Protein AF-A0A3D0M6Z7-F1 (afdb_monomer)

Foldseek 3Di:
DKKFWFDDPDPPADIAIEFEDELLQAQDDCPCVQPRCPVHQFYWYFFNLQNLLDLLSVLLAVLQQQLLLQGTQAIEAEFAQVPPDPVVSVVLLLVLLVVVLVVDPQLVVQLVVLCVVPVQDSQLSSLRSCCVVRPPSSVRSVDPRSVSVSSNSSSCVVVVPPRYYDYDYDDCVVLVVQVVDDHDDPPCVSLLPDPLLVLCVVLLPDDPVSNLVLLQQLDDPPVVLSVVVNVCSVVVVSVVLVVVCSSRVNSSSSSLCSSLSPGPVLSVLSVVVSHRQETETSDHDPSRVVCVVVSCVSGNHHYHDDLVVCVVCVVVGDPSVNVSSVSSNVVSVSD

Radius of gyration: 20.41 Å; Cα contacts (8 Å, |Δi|>4): 474; chains: 1; bounding box: 43×56×54 Å

Structure (mmCIF, N/CA/C/O backbone):
data_AF-A0A3D0M6Z7-F1
#
_entry.id   AF-A0A3D0M6Z7-F1
#
loop_
_atom_site.group_PDB
_atom_site.id
_atom_site.type_symbol
_atom_site.label_atom_id
_atom_site.label_alt_id
_atom_site.label_comp_id
_atom_site.label_asym_id
_atom_site.label_entity_id
_atom_site.label_seq_id
_atom_site.pdbx_PDB_ins_code
_atom_site.Cartn_x
_atom_site.Cartn_y
_atom_site.Cartn_z
_atom_site.occupancy
_atom_site.B_iso_or_equiv
_atom_site.auth_seq_id
_atom_site.auth_comp_id
_atom_site.auth_asym_id
_atom_site.auth_atom_id
_atom_site.pdbx_PDB_model_num
ATOM 1 N N . PRO A 1 1 ? -3.048 -1.330 -6.605 1.00 57.06 1 PRO A N 1
ATOM 2 C CA . PRO A 1 1 ? -3.052 -2.814 -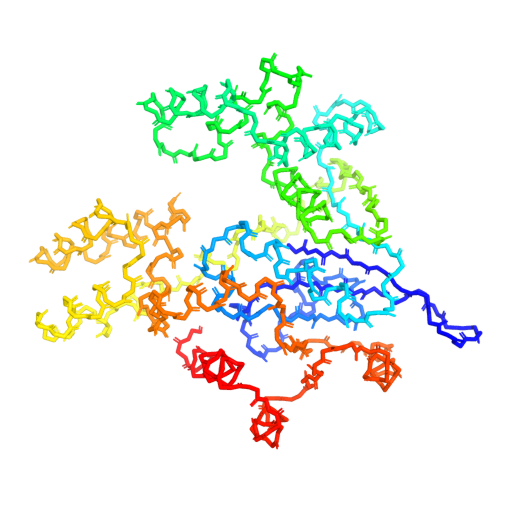6.580 1.00 57.06 1 PRO A CA 1
ATOM 3 C C . PRO A 1 1 ? -1.795 -3.335 -7.264 1.00 57.06 1 PRO A C 1
ATOM 5 O O . PRO A 1 1 ? -1.371 -2.745 -8.255 1.00 57.06 1 PRO A O 1
ATOM 8 N N . VAL A 1 2 ? -1.210 -4.400 -6.728 1.00 68.56 2 VAL A N 1
ATOM 9 C CA . VAL A 1 2 ? -0.078 -5.094 -7.354 1.00 68.56 2 VAL A CA 1
ATOM 10 C C . VAL A 1 2 ? -0.615 -6.413 -7.886 1.00 68.56 2 VAL A C 1
ATOM 12 O O . VAL A 1 2 ? -1.299 -7.125 -7.149 1.00 68.56 2 VAL A O 1
ATOM 15 N N . LYS A 1 3 ? -0.372 -6.703 -9.165 1.00 78.56 3 LYS A N 1
ATOM 16 C CA . LYS A 1 3 ? -0.697 -8.001 -9.750 1.00 78.56 3 LYS A CA 1
ATOM 17 C C . LYS A 1 3 ? 0.569 -8.828 -9.843 1.00 78.56 3 LYS A C 1
ATOM 19 O O . LYS A 1 3 ? 1.664 -8.290 -9.974 1.00 78.56 3 LYS A O 1
ATOM 24 N N . ALA A 1 4 ? 0.408 -10.128 -9.765 1.00 72.50 4 ALA A N 1
ATOM 25 C CA . ALA A 1 4 ? 1.484 -11.074 -9.916 1.00 72.50 4 ALA A CA 1
ATOM 26 C C . ALA A 1 4 ? 0.945 -12.317 -10.604 1.00 72.50 4 ALA A C 1
ATOM 28 O O . ALA A 1 4 ? -0.269 -12.541 -10.604 1.00 72.50 4 ALA A O 1
ATOM 29 N N . SER A 1 5 ? 1.832 -13.111 -11.176 1.00 80.12 5 SER A N 1
ATOM 30 C CA . SER A 1 5 ? 1.435 -14.387 -11.739 1.00 80.12 5 SER A CA 1
ATOM 31 C C . SER A 1 5 ? 2.297 -15.525 -11.234 1.00 80.12 5 SER A C 1
ATOM 33 O O . SER A 1 5 ? 3.434 -15.328 -10.792 1.00 80.12 5 SER A O 1
ATOM 35 N N . CYS A 1 6 ? 1.701 -16.711 -11.235 1.00 74.69 6 CYS A N 1
ATOM 36 C CA . CYS A 1 6 ? 2.371 -17.945 -10.888 1.00 74.69 6 CYS A CA 1
ATOM 37 C C . CYS A 1 6 ? 1.936 -19.090 -11.796 1.00 74.69 6 CYS A C 1
ATOM 39 O O . CYS A 1 6 ? 0.768 -19.237 -12.160 1.00 74.69 6 CYS A O 1
ATOM 41 N N . THR A 1 7 ? 2.905 -19.922 -12.140 1.00 73.56 7 THR A N 1
ATOM 42 C CA . THR A 1 7 ? 2.720 -21.134 -12.918 1.00 73.56 7 THR A CA 1
ATOM 43 C C . THR A 1 7 ? 2.434 -22.259 -11.930 1.00 73.56 7 THR A C 1
ATOM 45 O O . THR A 1 7 ? 3.266 -22.534 -11.061 1.00 73.56 7 THR A O 1
ATOM 48 N N . PRO A 1 8 ? 1.266 -22.916 -11.991 1.00 60.16 8 PRO A N 1
ATOM 49 C CA . PRO A 1 8 ? 0.977 -23.972 -11.038 1.00 60.16 8 PRO A CA 1
ATOM 50 C C . PRO A 1 8 ? 1.914 -25.165 -11.264 1.00 60.16 8 PRO A C 1
ATOM 52 O O . PRO A 1 8 ? 2.278 -25.491 -12.392 1.00 60.16 8 PRO A O 1
ATOM 55 N N . SER A 1 9 ? 2.253 -25.869 -10.188 1.00 50.81 9 SER A N 1
ATOM 56 C CA . SER A 1 9 ? 3.137 -27.046 -10.209 1.00 50.81 9 SER A CA 1
ATOM 57 C C . SER A 1 9 ? 2.563 -28.265 -10.952 1.00 50.81 9 SER A C 1
ATOM 59 O O . SER A 1 9 ? 3.279 -29.237 -11.192 1.00 50.81 9 SER A O 1
ATOM 61 N N . SER A 1 10 ? 1.280 -28.235 -11.327 1.00 48.91 10 SER A N 1
ATOM 62 C CA . SER A 1 10 ? 0.601 -29.329 -12.027 1.00 48.91 10 SER A CA 1
ATOM 63 C C . SER A 1 10 ? 0.589 -29.108 -13.549 1.00 48.91 10 SER A C 1
ATOM 65 O O . SER A 1 10 ? 0.194 -28.038 -14.010 1.00 48.91 10 SER A O 1
ATOM 67 N N . PRO A 1 11 ? 0.968 -30.105 -14.369 1.00 40.41 11 PRO A N 1
ATOM 68 C CA . PRO A 1 11 ? 0.902 -29.975 -15.821 1.00 40.41 11 PRO A CA 1
ATOM 69 C C . PRO A 1 11 ? -0.553 -29.832 -16.300 1.00 40.41 11 PRO A C 1
ATOM 71 O O . PRO A 1 11 ? -1.402 -30.665 -15.986 1.00 40.41 11 PRO A O 1
ATOM 74 N N . GLY A 1 12 ? -0.827 -28.784 -17.086 1.00 49.34 12 GLY A N 1
ATOM 75 C CA . GLY A 1 12 ? -2.131 -28.533 -17.718 1.00 49.34 12 GLY A CA 1
ATOM 76 C C . GLY A 1 12 ? -3.043 -27.526 -17.008 1.00 49.34 12 GLY A C 1
ATOM 77 O O . GLY A 1 12 ? -4.191 -27.372 -17.415 1.00 49.34 12 GLY A O 1
ATOM 78 N N . THR A 1 13 ? -2.569 -26.847 -15.963 1.00 55.41 13 THR A N 1
ATOM 79 C CA . THR A 1 13 ? -3.296 -25.737 -15.326 1.00 55.41 13 THR A CA 1
ATOM 80 C C . THR A 1 13 ? -2.807 -24.385 -15.835 1.00 55.41 13 THR A C 1
ATOM 82 O O . THR A 1 13 ? -1.601 -24.144 -15.869 1.00 55.41 13 THR A O 1
ATOM 85 N N . ASP A 1 14 ? -3.756 -23.527 -16.218 1.00 64.81 14 ASP A N 1
ATOM 86 C CA . ASP A 1 14 ? -3.510 -22.164 -16.694 1.00 64.81 14 ASP A CA 1
ATOM 87 C C . ASP A 1 14 ? -2.755 -21.316 -15.653 1.00 64.81 14 ASP A C 1
ATOM 89 O O . ASP A 1 14 ? -2.842 -21.563 -14.446 1.00 64.81 14 ASP A O 1
ATOM 93 N N . GLU A 1 15 ? -2.014 -20.314 -16.136 1.00 78.88 15 GLU A N 1
ATOM 94 C CA . GLU A 1 15 ? -1.313 -19.321 -15.316 1.00 78.88 15 GLU A CA 1
ATOM 95 C C . GLU A 1 15 ? -2.271 -18.680 -14.301 1.00 78.88 15 GLU A C 1
ATOM 97 O O . GLU A 1 15 ? -3.324 -18.158 -14.669 1.00 78.88 15 GLU A O 1
ATOM 102 N N . LEU A 1 16 ? -1.906 -18.722 -13.018 1.00 83.69 16 LEU A N 1
ATOM 103 C CA . LEU A 1 16 ? -2.723 -18.195 -11.935 1.00 83.69 16 LEU A CA 1
ATOM 104 C C . LEU A 1 16 ? -2.385 -16.722 -11.703 1.00 83.69 16 LEU A C 1
ATOM 106 O O . LEU A 1 16 ? -1.242 -16.359 -11.418 1.00 83.69 16 LEU A O 1
ATOM 110 N N . MET A 1 17 ? -3.403 -15.868 -11.763 1.00 86.62 17 MET A N 1
ATOM 111 C CA . MET A 1 17 ? -3.253 -14.432 -11.559 1.00 86.62 17 MET A CA 1
ATOM 112 C C . MET A 1 17 ? -3.587 -14.044 -10.118 1.00 86.62 17 MET A C 1
ATOM 114 O O . MET A 1 17 ? -4.720 -14.184 -9.656 1.00 86.62 17 MET A O 1
ATOM 118 N N . ILE A 1 18 ? -2.617 -13.479 -9.406 1.00 84.75 18 ILE A N 1
ATOM 119 C CA . ILE A 1 18 ? -2.758 -13.025 -8.021 1.00 84.75 18 ILE A CA 1
ATOM 120 C C . ILE A 1 18 ? -2.879 -11.501 -7.993 1.00 84.75 18 ILE A C 1
ATOM 122 O O . ILE A 1 18 ? -2.079 -10.782 -8.588 1.00 84.75 18 ILE A O 1
ATOM 126 N N . GLY A 1 19 ? -3.879 -10.987 -7.283 1.00 82.50 19 GLY A N 1
ATOM 127 C CA . GLY A 1 19 ? -4.039 -9.565 -6.996 1.00 82.50 19 GLY A CA 1
ATOM 128 C C . GLY A 1 19 ? -3.807 -9.267 -5.519 1.00 82.50 19 GLY A C 1
ATOM 129 O O . GLY A 1 19 ? -4.292 -9.993 -4.657 1.00 82.50 19 GLY A O 1
ATOM 130 N N . VAL A 1 20 ? -3.115 -8.171 -5.214 1.00 80.50 20 VAL A N 1
ATOM 131 C CA . VAL A 1 20 ? -2.994 -7.639 -3.851 1.00 80.50 20 VAL A CA 1
ATOM 132 C C . VAL A 1 20 ? -3.731 -6.313 -3.749 1.00 80.50 20 VAL A C 1
ATOM 134 O O . VAL A 1 20 ? -3.493 -5.387 -4.539 1.00 80.50 20 VAL A O 1
ATOM 137 N N . VAL A 1 21 ? -4.621 -6.220 -2.762 1.00 75.81 21 VAL A N 1
ATOM 138 C CA . VAL A 1 21 ? -5.505 -5.074 -2.562 1.00 75.81 21 VAL A CA 1
ATOM 139 C C . VAL A 1 21 ? -5.432 -4.487 -1.151 1.00 75.81 21 VAL A C 1
ATOM 141 O O . VAL A 1 21 ? -5.107 -5.197 -0.200 1.00 75.81 21 VAL A O 1
ATOM 144 N N . PRO A 1 22 ? -5.752 -3.190 -0.992 1.00 72.81 22 PRO A N 1
ATOM 145 C CA . PRO A 1 22 ? -5.926 -2.557 0.314 1.00 72.81 22 PRO A CA 1
ATOM 146 C C . PRO A 1 22 ? -6.930 -3.293 1.216 1.00 72.81 22 PRO A C 1
ATOM 148 O O . PRO A 1 22 ? -7.986 -3.714 0.747 1.00 72.81 22 PRO A O 1
ATOM 151 N N . GLY A 1 23 ? -6.657 -3.349 2.523 1.00 64.25 23 GLY A N 1
ATOM 152 C CA . GLY A 1 23 ? -7.551 -3.950 3.531 1.00 64.25 23 GLY A CA 1
ATOM 153 C C . GLY A 1 23 ? -8.843 -3.168 3.825 1.00 64.25 23 GLY A C 1
ATOM 154 O O . GLY A 1 23 ? -9.606 -3.564 4.694 1.00 64.25 23 GLY A O 1
ATOM 155 N N . LEU A 1 24 ? -9.086 -2.058 3.117 1.00 60.97 24 LEU A N 1
ATOM 156 C CA . LEU A 1 24 ? -10.262 -1.176 3.257 1.00 60.97 24 LEU A CA 1
ATOM 157 C C . LEU A 1 24 ? -11.415 -1.529 2.308 1.00 60.97 24 LEU A C 1
ATOM 159 O O . LEU A 1 24 ? -12.431 -0.841 2.287 1.00 60.97 24 LEU A O 1
ATOM 163 N N . ILE A 1 25 ? -11.252 -2.549 1.468 1.00 54.38 25 ILE A N 1
ATOM 164 C CA . ILE A 1 25 ? -12.298 -2.967 0.533 1.00 54.38 25 ILE A CA 1
ATOM 165 C C . ILE A 1 25 ? -13.252 -3.899 1.283 1.00 54.38 25 ILE A C 1
ATOM 167 O O . ILE A 1 25 ? -12.809 -4.884 1.872 1.00 54.38 25 ILE A O 1
ATOM 171 N N . SER A 1 26 ? -14.547 -3.557 1.293 1.00 46.59 26 SER A N 1
ATOM 172 C CA . SER A 1 26 ? -15.529 -4.178 2.189 1.00 46.59 26 SER A CA 1
ATOM 173 C C . SER A 1 26 ? -15.613 -5.709 2.046 1.00 46.59 26 SER A C 1
ATOM 175 O O . SER A 1 26 ? -15.398 -6.244 0.950 1.00 46.59 26 SER A O 1
ATOM 177 N N . PRO A 1 27 ? -15.971 -6.443 3.120 1.00 46.72 27 PRO A N 1
ATOM 178 C CA . PRO A 1 27 ? -15.824 -7.898 3.154 1.00 46.72 27 PRO A CA 1
ATOM 179 C C . PRO A 1 27 ? -16.830 -8.694 2.309 1.00 46.72 27 PRO A C 1
ATOM 181 O O . PRO A 1 27 ? -16.780 -9.920 2.336 1.00 46.72 27 PRO A O 1
ATOM 184 N N . GLN A 1 28 ? -17.779 -8.078 1.593 1.00 37.84 28 GLN A N 1
ATOM 185 C CA . GLN A 1 28 ? -18.889 -8.826 0.983 1.00 37.84 28 GLN A CA 1
ATOM 186 C C . GLN A 1 28 ? -19.212 -8.379 -0.453 1.00 37.84 28 GLN A C 1
ATOM 188 O O . GLN A 1 28 ? -19.674 -7.273 -0.722 1.00 37.84 28 GLN A O 1
ATOM 193 N N . GLY A 1 29 ? -19.002 -9.305 -1.396 1.00 36.38 29 GLY A N 1
ATOM 194 C CA . GLY A 1 29 ? -19.715 -9.373 -2.679 1.00 36.38 29 GLY A CA 1
ATOM 195 C C . GLY A 1 29 ? -19.221 -8.508 -3.845 1.00 36.38 29 GLY A C 1
ATOM 196 O O . GLY A 1 29 ? -19.668 -8.742 -4.965 1.00 36.38 29 GLY A O 1
ATOM 197 N N . ARG A 1 30 ? -18.307 -7.545 -3.647 1.00 40.94 30 ARG A N 1
ATOM 198 C CA . ARG A 1 30 ? -17.868 -6.617 -4.722 1.00 40.94 30 ARG A CA 1
ATOM 199 C C . ARG A 1 30 ? -16.381 -6.648 -5.077 1.00 40.94 30 ARG A C 1
ATOM 201 O O . ARG A 1 30 ? -15.942 -5.838 -5.888 1.00 40.94 30 ARG A O 1
ATOM 208 N N . LEU A 1 31 ? -15.592 -7.575 -4.531 1.00 49.47 31 LEU A N 1
ATOM 209 C CA . LEU A 1 31 ? -14.169 -7.648 -4.878 1.00 49.47 31 LEU A CA 1
ATOM 210 C C . LEU A 1 31 ? -13.955 -8.031 -6.350 1.00 49.47 31 LEU A C 1
ATOM 212 O O . LEU A 1 31 ? -13.204 -7.348 -7.025 1.00 49.47 31 LEU A O 1
ATOM 216 N N . PHE A 1 32 ? -14.679 -9.000 -6.917 1.00 42.06 32 PHE A N 1
ATOM 217 C CA . PHE A 1 32 ? -14.482 -9.393 -8.327 1.00 42.06 32 PHE A CA 1
ATOM 218 C C . PHE A 1 32 ? -14.951 -8.382 -9.375 1.00 42.06 32 PHE A C 1
ATOM 220 O O . PHE A 1 32 ? -14.496 -8.421 -10.518 1.00 42.06 32 PHE A O 1
ATOM 227 N N . THR A 1 33 ? -15.842 -7.467 -8.998 1.00 39.41 33 THR A N 1
ATOM 228 C CA . THR A 1 33 ? -16.219 -6.327 -9.841 1.00 39.41 33 THR A CA 1
ATOM 229 C C . THR A 1 33 ? -15.317 -5.120 -9.603 1.00 39.41 33 THR A C 1
ATOM 231 O O . THR A 1 33 ? -15.358 -4.169 -10.384 1.00 39.41 33 THR A O 1
ATOM 234 N N . HIS A 1 34 ? -14.463 -5.161 -8.573 1.00 52.97 34 HIS A N 1
ATOM 235 C CA . HIS A 1 34 ? -13.489 -4.119 -8.323 1.00 52.97 34 HIS A CA 1
ATOM 236 C C . HIS A 1 34 ? -12.444 -4.126 -9.453 1.00 52.97 34 HIS A C 1
ATOM 238 O O . HIS A 1 34 ? -11.776 -5.145 -9.670 1.00 52.97 34 HIS A O 1
ATOM 244 N N . PRO A 1 35 ? -12.238 -2.998 -10.160 1.00 53.88 35 PRO A N 1
ATOM 245 C CA . PRO A 1 35 ? -11.329 -2.920 -11.308 1.00 53.88 35 PRO A CA 1
ATOM 246 C C . PRO A 1 35 ? -9.918 -3.439 -11.005 1.00 53.88 35 PRO A C 1
ATOM 248 O O . PRO A 1 35 ? -9.225 -3.946 -11.882 1.00 53.88 35 PRO A O 1
ATOM 251 N N . GLN A 1 36 ? -9.507 -3.339 -9.739 1.00 55.50 36 GLN A N 1
ATOM 252 C CA . GLN A 1 36 ? -8.171 -3.689 -9.275 1.00 55.50 36 GLN A CA 1
ATOM 253 C C . GLN A 1 36 ? -7.871 -5.197 -9.225 1.00 55.50 36 GLN A C 1
ATOM 255 O O . GLN A 1 36 ? -6.699 -5.558 -9.292 1.00 55.50 36 GLN A O 1
ATOM 260 N N . VAL A 1 37 ? -8.886 -6.066 -9.134 1.00 63.94 37 VAL A N 1
ATOM 261 C CA . VAL A 1 37 ? -8.712 -7.541 -9.123 1.00 63.94 37 VAL A CA 1
ATOM 262 C C . VAL A 1 37 ? -9.482 -8.232 -10.241 1.00 63.94 37 VAL A C 1
ATOM 264 O O . VAL A 1 37 ? -9.529 -9.457 -10.314 1.00 63.94 37 VAL A O 1
ATOM 267 N N . LYS A 1 38 ? -10.053 -7.453 -11.166 1.00 69.00 38 LYS A N 1
ATOM 268 C CA . LYS A 1 38 ? -10.598 -7.988 -12.410 1.00 69.00 38 LYS A CA 1
ATOM 269 C C . LYS A 1 38 ? -9.491 -8.740 -13.159 1.00 69.00 38 LYS A C 1
ATOM 271 O O . LYS A 1 38 ? -8.415 -8.181 -13.406 1.00 69.00 38 LYS A O 1
ATOM 276 N N . GLY A 1 39 ? -9.766 -9.998 -13.502 1.00 72.94 39 GLY A N 1
ATOM 277 C CA . GLY A 1 39 ? -8.813 -10.907 -14.147 1.00 72.94 39 GLY A CA 1
ATOM 278 C C . GLY A 1 39 ? -7.811 -11.573 -13.198 1.00 72.94 39 GLY A C 1
ATOM 279 O O . GLY A 1 39 ? -6.864 -12.174 -13.683 1.00 72.94 39 GLY A O 1
ATOM 280 N N . CYS A 1 40 ? -7.980 -11.446 -11.878 1.00 82.25 40 CYS A N 1
ATOM 281 C CA . CYS A 1 40 ? -7.235 -12.233 -10.897 1.00 82.25 40 CYS A CA 1
ATOM 282 C C . CYS A 1 40 ? -8.051 -13.459 -10.474 1.00 82.25 40 CYS A C 1
ATOM 284 O O . CYS A 1 40 ? -9.263 -13.369 -10.272 1.00 82.25 40 CYS A O 1
ATOM 286 N N . ASP A 1 41 ? -7.372 -14.581 -10.277 1.00 84.75 41 ASP A N 1
ATOM 287 C CA . ASP A 1 41 ? -7.937 -15.806 -9.723 1.00 84.75 41 ASP A CA 1
ATOM 288 C C . ASP A 1 41 ? -8.036 -15.766 -8.200 1.00 84.75 41 ASP A C 1
ATOM 290 O O . ASP A 1 41 ? -8.940 -16.359 -7.609 1.00 84.75 41 ASP A O 1
ATOM 294 N N . ILE A 1 42 ? -7.108 -15.051 -7.561 1.00 86.69 42 ILE A N 1
ATOM 295 C CA . ILE A 1 42 ? -7.062 -14.861 -6.111 1.00 86.69 42 ILE A CA 1
ATOM 296 C C . ILE A 1 42 ? -6.757 -13.398 -5.811 1.00 86.69 42 ILE A C 1
ATOM 298 O O . ILE A 1 42 ? -5.837 -12.817 -6.384 1.00 86.69 42 ILE A O 1
ATOM 302 N N . ALA A 1 43 ? -7.505 -12.811 -4.880 1.00 85.38 43 ALA A N 1
ATOM 303 C CA . ALA A 1 43 ? -7.221 -11.497 -4.323 1.00 85.38 43 ALA A CA 1
ATOM 304 C C . ALA A 1 43 ? -6.836 -11.617 -2.846 1.00 85.38 43 ALA A C 1
ATOM 306 O O . ALA A 1 43 ? -7.643 -12.074 -2.035 1.00 85.38 43 ALA A O 1
ATOM 307 N N . PHE A 1 44 ? -5.639 -11.157 -2.490 1.00 86.44 44 PHE A N 1
ATOM 308 C CA . PHE A 1 44 ? -5.190 -11.025 -1.109 1.00 86.44 44 PHE A CA 1
ATOM 309 C C . PHE A 1 44 ? -5.370 -9.597 -0.604 1.00 86.44 44 PHE A C 1
ATOM 311 O O . PHE A 1 44 ? -5.009 -8.640 -1.291 1.00 86.44 44 PHE A O 1
ATOM 318 N N . THR A 1 45 ? -5.882 -9.442 0.613 1.00 83.06 45 THR A N 1
ATOM 319 C CA . THR A 1 45 ? -5.916 -8.146 1.301 1.00 83.06 45 THR A CA 1
ATOM 320 C C . THR A 1 45 ? -4.647 -7.922 2.101 1.00 83.06 45 THR A C 1
ATOM 322 O O . THR A 1 45 ? -4.208 -8.800 2.844 1.00 83.06 45 THR A O 1
ATOM 325 N N . LEU A 1 46 ? -4.102 -6.715 1.993 1.00 83.50 46 LEU A N 1
ATOM 326 C CA . LEU A 1 46 ? -3.101 -6.213 2.922 1.00 83.50 46 LEU A CA 1
ATOM 327 C C . LEU A 1 46 ? -3.727 -5.934 4.285 1.00 83.50 46 LEU A C 1
ATOM 329 O O . LEU A 1 46 ? -4.864 -5.457 4.321 1.00 83.50 46 LEU A O 1
ATOM 333 N N . PRO A 1 47 ? -2.963 -6.100 5.378 1.00 82.81 47 PRO A N 1
ATOM 334 C CA . PRO A 1 47 ? -3.402 -5.633 6.675 1.00 82.81 47 PRO A CA 1
ATOM 335 C C . PRO A 1 47 ? -3.806 -4.157 6.648 1.00 82.81 47 PRO A C 1
ATOM 337 O O . PRO A 1 47 ? -3.178 -3.324 5.973 1.00 82.81 47 PRO A O 1
ATOM 340 N N . LEU A 1 48 ? -4.842 -3.810 7.405 1.00 81.25 48 LEU A N 1
ATOM 341 C CA . LEU A 1 48 ? -5.375 -2.453 7.470 1.00 81.25 48 LEU A CA 1
ATOM 342 C C . LEU A 1 48 ? -4.307 -1.467 7.950 1.00 81.25 48 LEU A C 1
ATOM 344 O O . LEU A 1 48 ? -4.163 -0.379 7.392 1.00 81.25 48 LEU A O 1
ATOM 348 N N . VAL A 1 49 ? -3.506 -1.870 8.940 1.00 82.25 49 VAL A N 1
ATOM 349 C CA . VAL A 1 49 ? -2.417 -1.042 9.477 1.00 82.25 49 VAL A CA 1
ATOM 350 C C . VAL A 1 49 ? -1.377 -0.716 8.404 1.00 82.25 49 VAL A C 1
ATOM 352 O O . VAL A 1 49 ? -0.952 0.435 8.304 1.00 82.25 49 VAL A O 1
ATOM 355 N N . CYS A 1 50 ? -1.010 -1.681 7.559 1.00 81.38 50 CYS A N 1
ATOM 356 C CA . CYS A 1 50 ? -0.086 -1.469 6.442 1.00 81.38 50 CYS A CA 1
ATOM 357 C C . CYS A 1 50 ? -0.683 -0.521 5.398 1.00 81.38 50 CYS A C 1
ATOM 359 O O . CYS A 1 50 ? -0.015 0.404 4.940 1.00 81.38 50 CYS A O 1
ATOM 361 N N . THR A 1 51 ? -1.963 -0.720 5.078 1.00 80.25 51 THR A N 1
ATOM 362 C CA . THR A 1 51 ? -2.713 0.103 4.121 1.00 80.25 51 THR A CA 1
ATOM 363 C C . THR A 1 51 ? -2.787 1.567 4.566 1.00 80.25 51 THR A C 1
ATOM 365 O O . THR A 1 51 ? -2.599 2.478 3.763 1.00 80.25 51 THR A O 1
ATOM 368 N N . LEU A 1 52 ? -3.048 1.802 5.854 1.00 80.88 52 LEU A N 1
ATOM 369 C CA . LEU A 1 52 ? -3.274 3.133 6.416 1.00 80.88 52 LEU A CA 1
ATOM 370 C C . LEU A 1 52 ? -2.001 3.860 6.876 1.00 80.88 52 LEU A C 1
ATOM 372 O O . LEU A 1 52 ? -2.066 5.040 7.223 1.00 80.88 52 LEU A O 1
ATOM 376 N N . SER A 1 53 ? -0.849 3.186 6.891 1.00 76.44 53 SER A N 1
ATOM 377 C CA . SER A 1 53 ? 0.427 3.792 7.307 1.00 76.44 53 SER A CA 1
ATOM 378 C C . SER A 1 53 ? 1.074 4.659 6.224 1.00 76.44 53 SER A C 1
ATOM 380 O O . SER A 1 53 ? 1.957 5.451 6.539 1.00 76.44 53 SER A O 1
ATOM 382 N N . GLY A 1 54 ? 0.616 4.546 4.977 1.00 74.62 54 GLY A N 1
ATOM 383 C CA . GLY A 1 54 ? 1.104 5.336 3.855 1.00 74.62 54 GLY A CA 1
ATOM 384 C C . GLY A 1 54 ? 1.501 4.473 2.666 1.00 74.62 54 GLY A C 1
ATOM 385 O O . GLY A 1 54 ? 1.586 3.245 2.738 1.00 74.62 54 GLY A O 1
ATOM 386 N N . PHE A 1 55 ? 1.755 5.146 1.552 1.00 76.31 55 PHE A N 1
ATOM 387 C CA . PHE A 1 55 ? 1.982 4.504 0.263 1.00 76.31 55 PHE A CA 1
ATOM 388 C C . PHE A 1 55 ? 3.197 3.568 0.244 1.00 76.31 55 PHE A C 1
ATOM 390 O O . PHE A 1 55 ? 3.089 2.429 -0.208 1.00 76.31 55 PHE A O 1
ATOM 397 N N . SER A 1 56 ? 4.326 4.018 0.797 1.00 79.50 56 SER A N 1
ATOM 398 C CA . SER A 1 56 ? 5.549 3.217 0.901 1.00 79.50 56 SER A CA 1
ATOM 399 C C . SER A 1 56 ? 5.337 1.942 1.708 1.00 79.50 56 SER A C 1
ATOM 401 O O . SER A 1 56 ? 5.747 0.870 1.277 1.00 79.50 56 SER A O 1
ATOM 403 N N . THR A 1 57 ? 4.649 2.027 2.850 1.00 81.75 57 THR A N 1
ATOM 404 C CA . THR A 1 57 ? 4.357 0.855 3.686 1.00 81.75 57 THR A CA 1
ATOM 405 C C . THR A 1 57 ? 3.416 -0.113 2.976 1.00 81.75 57 THR A C 1
ATOM 407 O O . THR A 1 57 ? 3.645 -1.317 3.012 1.00 81.75 57 THR A O 1
ATOM 410 N N . ALA A 1 58 ? 2.395 0.391 2.280 1.00 81.19 58 ALA A N 1
ATOM 411 C CA . ALA A 1 58 ? 1.483 -0.455 1.519 1.00 81.19 58 ALA A CA 1
ATOM 412 C C . ALA A 1 58 ? 2.200 -1.196 0.375 1.00 81.19 58 ALA A C 1
ATOM 414 O O . ALA A 1 58 ? 2.005 -2.402 0.212 1.00 81.19 58 ALA A O 1
ATOM 415 N N . ALA A 1 59 ? 3.063 -0.509 -0.384 1.00 84.94 59 ALA A N 1
ATOM 416 C CA . ALA A 1 59 ? 3.890 -1.131 -1.419 1.00 84.94 59 ALA A CA 1
ATOM 417 C C . ALA A 1 59 ? 4.840 -2.178 -0.817 1.00 84.94 59 ALA A C 1
ATOM 419 O O . ALA A 1 59 ? 4.934 -3.296 -1.325 1.00 84.94 59 ALA A O 1
ATOM 420 N N . PHE A 1 60 ? 5.467 -1.841 0.313 1.00 87.38 60 PHE A N 1
ATOM 421 C CA . PHE A 1 60 ? 6.336 -2.739 1.060 1.00 87.38 60 PHE A CA 1
ATOM 422 C C . PHE A 1 60 ? 5.618 -4.042 1.426 1.00 87.38 60 PHE A C 1
ATOM 424 O O . PHE A 1 60 ? 6.077 -5.138 1.097 1.00 87.38 60 PHE A O 1
ATOM 431 N N . SER A 1 61 ? 4.456 -3.930 2.067 1.00 85.81 61 SER A N 1
ATOM 432 C CA . SER A 1 61 ? 3.649 -5.080 2.467 1.00 85.81 61 SER A CA 1
ATOM 433 C C . SER A 1 61 ? 3.127 -5.874 1.267 1.00 85.81 61 SER A C 1
ATOM 435 O O . SER A 1 61 ? 3.062 -7.099 1.334 1.00 85.81 61 SER A O 1
ATOM 437 N N . ALA A 1 62 ? 2.814 -5.229 0.139 1.00 88.19 62 ALA A N 1
ATOM 438 C CA . ALA A 1 62 ? 2.384 -5.936 -1.068 1.00 88.19 62 ALA A CA 1
ATOM 439 C C . ALA A 1 62 ? 3.475 -6.849 -1.629 1.00 88.19 62 ALA A C 1
ATOM 441 O O . ALA A 1 62 ? 3.230 -8.037 -1.834 1.00 88.19 62 ALA A O 1
ATOM 442 N N . VAL A 1 63 ? 4.686 -6.328 -1.821 1.00 91.44 63 VAL A N 1
ATOM 443 C CA . VAL A 1 63 ? 5.812 -7.130 -2.324 1.00 91.44 63 VAL A CA 1
ATOM 444 C C . VAL A 1 63 ? 6.219 -8.187 -1.302 1.00 91.44 63 VAL A C 1
ATOM 446 O O . VAL A 1 63 ? 6.473 -9.331 -1.671 1.00 91.44 63 VAL A O 1
ATOM 449 N N . SER A 1 64 ? 6.228 -7.840 -0.014 1.00 90.62 64 SER A N 1
ATOM 450 C CA . SER A 1 64 ? 6.544 -8.787 1.056 1.00 90.62 64 SER A CA 1
ATOM 451 C C . SER A 1 64 ? 5.535 -9.940 1.131 1.00 90.62 64 SER A C 1
ATOM 453 O O . SER A 1 64 ? 5.940 -11.094 1.277 1.00 90.62 64 SER A O 1
ATOM 455 N N . LEU A 1 65 ? 4.236 -9.664 0.949 1.00 90.62 65 LEU A N 1
ATOM 456 C CA . LEU A 1 65 ? 3.200 -10.697 0.847 1.00 90.62 65 LEU A CA 1
ATOM 457 C C . LEU A 1 65 ? 3.480 -11.607 -0.348 1.00 90.62 65 LEU A C 1
ATOM 459 O O . LEU A 1 65 ? 3.581 -12.814 -0.164 1.00 90.62 65 LEU A O 1
ATOM 463 N N . LEU A 1 66 ? 3.654 -11.040 -1.547 1.00 92.38 66 LEU A N 1
ATOM 464 C CA . LEU A 1 66 ? 3.882 -11.812 -2.775 1.00 92.38 66 LEU A CA 1
ATOM 465 C C . LEU A 1 66 ? 5.122 -12.702 -2.671 1.00 92.38 66 LEU A C 1
ATOM 467 O O . LEU A 1 66 ? 5.065 -13.885 -2.995 1.00 92.38 66 LEU A O 1
ATOM 471 N N . ARG A 1 67 ? 6.216 -12.161 -2.129 1.00 91.44 67 ARG A N 1
ATOM 472 C CA . ARG A 1 67 ? 7.430 -12.922 -1.827 1.00 91.44 67 ARG A CA 1
ATOM 473 C C . ARG A 1 67 ? 7.165 -14.065 -0.846 1.00 91.44 67 ARG A C 1
ATOM 475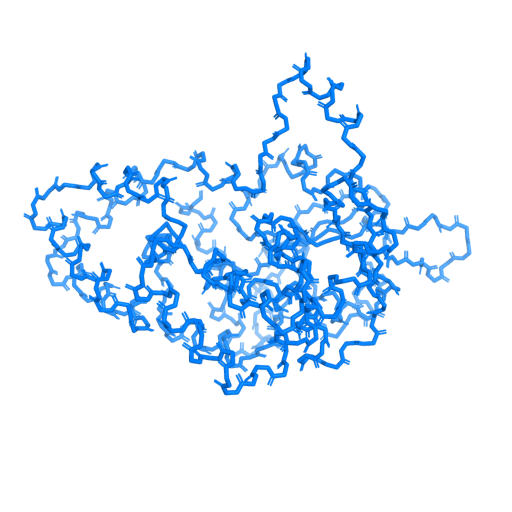 O O . ARG A 1 67 ? 7.664 -15.165 -1.048 1.00 91.44 67 ARG A O 1
ATOM 482 N N . SER A 1 68 ? 6.370 -13.819 0.194 1.00 90.38 68 SER A N 1
ATOM 483 C CA . SER A 1 68 ? 6.058 -14.817 1.226 1.00 90.38 68 SER A CA 1
ATOM 484 C C . SER A 1 68 ? 5.162 -15.950 0.725 1.00 90.38 68 SER A C 1
ATOM 486 O O . SER A 1 68 ? 5.084 -16.990 1.374 1.00 90.38 68 SER A O 1
ATOM 488 N N . LEU A 1 69 ? 4.484 -15.789 -0.414 1.00 90.38 69 LEU A N 1
ATOM 489 C CA . LEU A 1 69 ? 3.727 -16.880 -1.034 1.00 90.38 69 LEU A CA 1
ATOM 490 C C . LEU A 1 69 ? 4.642 -17.948 -1.650 1.00 90.38 69 LEU A C 1
ATOM 492 O O . LEU A 1 69 ? 4.183 -19.064 -1.848 1.00 90.38 69 LEU A O 1
ATOM 496 N N . HIS A 1 70 ? 5.908 -17.616 -1.943 1.00 89.12 70 HIS A N 1
ATOM 497 C CA . HIS A 1 70 ? 6.933 -18.529 -2.474 1.00 89.12 70 HIS A CA 1
ATOM 498 C C . HIS A 1 70 ? 6.503 -19.337 -3.722 1.00 89.12 70 HIS A C 1
ATOM 500 O O . HIS A 1 70 ? 6.977 -20.440 -3.985 1.00 89.12 70 HIS A O 1
ATOM 506 N N . LEU A 1 71 ? 5.585 -18.772 -4.503 1.00 89.19 71 LEU A N 1
ATOM 507 C CA . LEU A 1 71 ? 5.066 -19.354 -5.745 1.00 89.19 71 LEU A CA 1
ATOM 508 C C . LEU A 1 71 ? 5.002 -18.334 -6.877 1.00 89.19 71 LEU A C 1
ATOM 510 O O . LEU A 1 71 ? 4.657 -18.685 -7.994 1.00 89.19 71 LEU A O 1
ATOM 514 N N . VAL A 1 72 ? 5.259 -17.060 -6.583 1.00 91.12 72 VAL A N 1
ATOM 515 C CA . VAL A 1 72 ? 5.120 -15.975 -7.550 1.00 91.12 72 VAL A CA 1
ATOM 516 C C . VAL A 1 72 ? 6.322 -15.972 -8.484 1.00 91.12 72 VAL A C 1
ATOM 518 O O . VAL A 1 72 ? 7.449 -15.783 -8.030 1.00 91.12 72 VAL A O 1
ATOM 521 N N . ASP A 1 73 ? 6.059 -16.105 -9.781 1.00 90.75 73 ASP A N 1
ATOM 522 C CA . ASP A 1 73 ? 7.092 -16.106 -10.815 1.00 90.75 73 ASP A CA 1
ATOM 523 C C . ASP A 1 73 ? 7.456 -14.693 -11.256 1.00 90.75 73 ASP A C 1
ATOM 525 O O . ASP A 1 73 ? 8.612 -14.428 -11.563 1.00 90.75 73 ASP A O 1
ATOM 529 N N . ARG A 1 74 ? 6.481 -13.775 -11.292 1.00 92.69 74 ARG A N 1
ATOM 530 C CA . ARG A 1 74 ? 6.681 -12.381 -11.716 1.00 92.69 74 ARG A CA 1
ATOM 531 C C . ARG A 1 74 ? 5.671 -11.424 -11.095 1.00 92.69 74 ARG A C 1
ATOM 533 O O . ARG A 1 74 ? 4.514 -11.775 -10.858 1.00 92.69 74 ARG A O 1
ATOM 540 N N . ILE A 1 75 ? 6.103 -10.186 -10.865 1.00 92.38 75 ILE A N 1
ATOM 541 C CA . ILE A 1 75 ? 5.253 -9.058 -10.468 1.00 92.38 75 ILE A CA 1
ATOM 542 C C . ILE A 1 75 ? 4.927 -8.242 -11.714 1.00 92.38 75 ILE A C 1
ATOM 544 O O . ILE A 1 75 ? 5.822 -7.823 -12.438 1.00 92.38 75 ILE A O 1
ATOM 548 N N . LEU A 1 76 ? 3.644 -7.971 -11.929 1.00 90.25 76 LEU A N 1
ATOM 549 C CA . LEU A 1 76 ? 3.130 -7.249 -13.084 1.00 90.25 76 LEU A CA 1
ATOM 550 C C . LEU A 1 76 ? 2.694 -5.842 -12.671 1.00 90.25 76 LEU A C 1
ATOM 552 O O . LEU A 1 76 ? 1.754 -5.673 -11.882 1.00 90.25 76 LEU A O 1
ATOM 556 N N . LEU A 1 77 ? 3.357 -4.824 -13.220 1.00 89.12 77 LEU A N 1
ATOM 557 C CA . LEU A 1 77 ? 3.100 -3.423 -12.894 1.00 89.12 77 LEU A CA 1
ATOM 558 C C . LEU A 1 77 ? 2.605 -2.643 -14.113 1.00 89.12 77 LEU A C 1
ATOM 560 O O . LEU A 1 77 ? 3.295 -2.593 -15.128 1.00 89.12 77 LEU A O 1
ATOM 564 N N . PRO A 1 78 ? 1.437 -1.988 -14.035 1.00 88.12 78 PRO A N 1
ATOM 565 C CA . PRO A 1 78 ? 1.002 -1.106 -15.104 1.00 88.12 78 PRO A CA 1
ATOM 566 C C . PRO A 1 78 ? 1.905 0.133 -15.206 1.00 88.12 78 PRO A C 1
ATOM 568 O O . PRO A 1 78 ? 2.335 0.674 -14.186 1.00 88.12 78 PRO A O 1
ATOM 571 N N . VAL A 1 79 ? 2.141 0.613 -16.428 1.00 90.31 79 VAL A N 1
ATOM 572 C CA . VAL A 1 79 ? 2.916 1.836 -16.704 1.00 90.31 79 VAL A CA 1
ATOM 573 C C . VAL A 1 79 ? 2.168 2.710 -17.701 1.00 90.31 79 VAL A C 1
ATOM 575 O O . VAL A 1 79 ? 1.742 2.231 -18.747 1.00 90.31 79 VAL A O 1
ATOM 578 N N . ASP A 1 80 ? 2.027 4.004 -17.407 1.00 91.81 80 ASP A N 1
ATOM 579 C CA . ASP A 1 80 ? 1.625 5.009 -18.401 1.00 91.81 80 ASP A CA 1
ATOM 580 C C . ASP A 1 80 ? 2.898 5.504 -19.108 1.00 91.81 80 ASP A C 1
ATOM 582 O O . ASP A 1 80 ? 3.677 6.242 -18.490 1.00 91.81 80 ASP A O 1
ATOM 586 N N . PRO A 1 81 ? 3.138 5.135 -20.384 1.00 90.19 81 PRO A N 1
ATOM 587 C CA . PRO A 1 81 ? 4.343 5.541 -21.106 1.00 90.19 81 PRO A CA 1
ATOM 588 C C . PRO A 1 81 ? 4.345 7.035 -21.463 1.00 90.19 81 PRO A C 1
ATOM 590 O O . PRO A 1 81 ? 5.337 7.556 -21.963 1.00 90.19 81 PRO A O 1
ATOM 593 N N . MET A 1 82 ? 3.244 7.761 -21.233 1.00 88.62 82 MET A N 1
ATOM 594 C CA 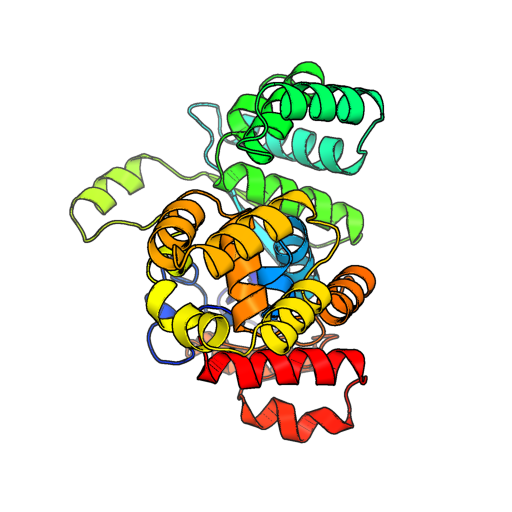. MET A 1 82 ? 3.132 9.208 -21.443 1.00 88.62 82 MET A CA 1
ATOM 595 C C . MET A 1 82 ? 3.516 9.691 -22.853 1.00 88.62 82 MET A C 1
ATOM 597 O O . MET A 1 82 ? 3.984 10.820 -23.025 1.00 88.62 82 MET A O 1
ATOM 601 N N . GLY A 1 83 ? 3.269 8.856 -23.866 1.00 86.00 83 GLY A N 1
ATOM 602 C CA . GLY A 1 83 ? 3.614 9.133 -25.265 1.00 86.00 83 GLY A CA 1
ATOM 603 C C . GLY A 1 83 ? 5.088 8.900 -25.609 1.00 86.00 83 GLY A C 1
ATOM 604 O O . GLY A 1 83 ? 5.514 9.263 -26.700 1.00 86.00 83 GLY A O 1
ATOM 605 N N . MET A 1 84 ? 5.868 8.331 -24.689 1.00 88.81 84 MET A N 1
ATOM 606 C CA . MET A 1 84 ? 7.197 7.794 -24.969 1.00 88.81 84 MET A CA 1
ATOM 607 C C . MET A 1 84 ? 7.073 6.381 -25.543 1.00 88.81 84 MET A C 1
ATOM 609 O O . MET A 1 84 ? 6.045 5.723 -25.385 1.00 88.81 84 MET A O 1
ATOM 613 N N . ASP A 1 85 ? 8.145 5.918 -26.177 1.00 90.94 85 ASP A N 1
ATOM 614 C CA . ASP A 1 85 ? 8.327 4.499 -26.459 1.00 90.94 85 ASP A CA 1
ATOM 615 C C . ASP A 1 85 ? 8.185 3.671 -25.154 1.00 90.94 85 ASP A C 1
ATOM 617 O O . ASP A 1 85 ? 8.777 4.066 -24.137 1.00 90.94 85 ASP A O 1
ATOM 621 N N . PRO A 1 86 ? 7.388 2.582 -25.137 1.00 90.75 86 PRO A N 1
ATOM 622 C CA . PRO A 1 86 ? 7.133 1.806 -23.925 1.00 90.75 86 PRO A CA 1
ATOM 623 C C . PRO A 1 86 ? 8.397 1.252 -23.270 1.00 90.75 86 PRO A C 1
ATOM 625 O O . PRO A 1 86 ? 8.545 1.384 -22.054 1.00 90.75 86 PRO A O 1
ATOM 628 N N . ASP A 1 87 ? 9.332 0.707 -24.047 1.00 90.81 87 ASP A N 1
ATOM 629 C CA . ASP A 1 87 ? 10.565 0.120 -23.512 1.00 90.81 87 ASP A CA 1
ATOM 630 C C . ASP A 1 87 ? 11.442 1.199 -22.877 1.00 90.81 87 ASP A C 1
ATOM 632 O O . ASP A 1 87 ? 11.973 1.032 -21.773 1.00 90.81 87 ASP A O 1
ATOM 636 N N . LYS A 1 88 ? 11.516 2.372 -23.519 1.00 93.19 88 LYS A N 1
ATOM 637 C CA . LYS A 1 88 ? 12.187 3.541 -22.946 1.00 93.19 88 LYS A CA 1
ATOM 638 C C . LYS A 1 88 ? 11.535 4.003 -21.641 1.00 93.19 88 LYS A C 1
ATOM 640 O O . LYS A 1 88 ? 12.256 4.326 -20.697 1.00 93.19 88 LYS A O 1
ATOM 645 N N . ALA A 1 89 ? 10.203 4.053 -21.571 1.00 93.12 89 ALA A N 1
ATOM 646 C CA . ALA A 1 89 ? 9.492 4.439 -20.352 1.00 93.12 89 ALA A CA 1
ATOM 647 C C . ALA A 1 89 ? 9.761 3.449 -19.209 1.00 93.12 89 ALA A C 1
ATOM 649 O O . ALA A 1 89 ? 10.077 3.869 -18.095 1.00 93.12 89 ALA A O 1
ATOM 650 N N . CYS A 1 90 ? 9.717 2.148 -19.503 1.00 92.81 90 CYS A N 1
ATOM 651 C CA . CYS A 1 90 ? 10.012 1.081 -18.550 1.00 92.81 90 CYS A CA 1
ATOM 652 C C . CYS A 1 90 ? 11.455 1.166 -18.036 1.00 92.81 90 CYS A C 1
ATOM 654 O O . CYS A 1 90 ? 11.680 1.199 -16.827 1.00 92.81 90 CYS A O 1
ATOM 656 N N . SER A 1 91 ? 12.437 1.295 -18.935 1.00 94.31 91 SER A N 1
ATOM 657 C CA . SER A 1 91 ? 13.847 1.456 -18.559 1.00 94.31 91 SER A CA 1
ATOM 658 C C . SER A 1 91 ? 14.072 2.695 -17.687 1.00 94.31 91 SER A C 1
ATOM 660 O O . SER A 1 91 ? 14.831 2.642 -16.718 1.00 94.31 91 SER A O 1
ATOM 662 N N . LEU A 1 92 ? 13.431 3.820 -18.014 1.00 95.50 92 LEU A N 1
ATOM 663 C CA . LEU A 1 92 ? 13.566 5.051 -17.236 1.00 95.50 92 LEU A CA 1
ATOM 664 C C . LEU A 1 92 ? 12.953 4.904 -15.839 1.00 95.50 92 LEU A C 1
ATOM 666 O O . LEU A 1 92 ? 13.506 5.410 -14.863 1.00 95.50 92 LEU A O 1
ATOM 670 N N . LEU A 1 93 ? 11.846 4.170 -15.729 1.00 94.81 93 LEU A N 1
ATOM 671 C CA . LEU A 1 93 ? 11.187 3.896 -14.458 1.00 94.81 93 LEU A CA 1
ATOM 672 C C . LEU A 1 93 ? 12.028 2.988 -13.551 1.00 94.81 93 LEU A C 1
ATOM 674 O O . LEU A 1 93 ? 12.115 3.252 -12.354 1.00 94.81 93 LEU A O 1
ATOM 678 N N . VAL A 1 94 ? 12.707 1.984 -14.119 1.00 95.25 94 VAL A N 1
ATOM 679 C CA . VAL A 1 94 ? 13.689 1.154 -13.397 1.00 95.25 94 VAL A CA 1
ATOM 680 C C . VAL A 1 94 ? 14.820 2.014 -12.840 1.00 95.25 94 VAL A C 1
ATOM 682 O O . VAL A 1 94 ? 15.123 1.938 -11.649 1.00 95.25 94 VAL A O 1
ATOM 685 N N . GLN A 1 95 ? 15.404 2.884 -13.669 1.00 95.50 95 GLN A N 1
ATOM 686 C CA . GLN A 1 95 ? 16.463 3.799 -13.232 1.00 95.50 95 GLN A CA 1
ATOM 687 C C . GLN A 1 95 ? 15.982 4.722 -12.107 1.00 95.50 95 GLN A C 1
ATOM 689 O O . GLN A 1 95 ? 16.672 4.877 -11.100 1.00 95.50 95 GLN A O 1
ATOM 694 N N . ALA A 1 96 ? 14.781 5.288 -12.242 1.00 95.12 96 ALA A N 1
ATOM 695 C CA . ALA A 1 96 ? 14.186 6.155 -11.233 1.00 95.12 96 ALA A CA 1
ATOM 696 C C . ALA A 1 96 ? 13.919 5.419 -9.911 1.00 95.12 96 ALA A C 1
ATOM 698 O O . ALA A 1 96 ? 14.288 5.919 -8.850 1.00 95.12 96 ALA A O 1
ATOM 699 N N . GLY A 1 97 ? 13.331 4.220 -9.956 1.00 93.62 97 GLY A N 1
ATOM 700 C CA . GLY A 1 97 ? 13.073 3.404 -8.767 1.00 93.62 97 GLY A CA 1
ATOM 701 C C . GLY A 1 97 ? 14.358 3.031 -8.024 1.00 93.62 97 GLY A C 1
ATOM 702 O O . GLY A 1 97 ? 14.428 3.148 -6.802 1.00 93.62 97 GLY A O 1
ATOM 703 N N . TYR A 1 98 ? 15.415 2.657 -8.751 1.00 94.38 98 TYR A N 1
ATOM 704 C CA . TYR A 1 98 ? 16.706 2.307 -8.147 1.00 94.38 98 TYR A CA 1
ATOM 705 C C . TYR A 1 98 ? 17.461 3.529 -7.620 1.00 94.38 98 TYR A C 1
ATOM 707 O O . TYR A 1 98 ? 18.096 3.453 -6.571 1.00 94.38 98 TYR A O 1
ATOM 715 N N . PHE A 1 99 ? 17.342 4.679 -8.281 1.00 95.00 99 PHE A N 1
ATOM 716 C CA . PHE A 1 99 ? 17.843 5.943 -7.750 1.00 95.00 99 PHE A CA 1
ATOM 717 C C . PHE A 1 99 ? 17.130 6.341 -6.447 1.00 95.00 99 PHE A C 1
ATOM 719 O O . PHE A 1 99 ? 17.770 6.698 -5.459 1.00 95.00 99 PHE A O 1
ATOM 726 N N . LEU A 1 100 ? 15.802 6.215 -6.405 1.00 92.88 100 LEU A N 1
ATOM 727 C CA . LEU A 1 100 ? 15.013 6.448 -5.193 1.00 92.88 100 LEU A CA 1
ATOM 728 C C . LEU A 1 100 ? 15.332 5.438 -4.082 1.00 92.88 100 LEU A C 1
ATOM 730 O O . LEU A 1 100 ? 15.144 5.743 -2.909 1.00 92.88 100 LEU A O 1
ATOM 734 N N . PHE A 1 101 ? 15.835 4.251 -4.411 1.00 92.50 101 PHE A N 1
ATOM 735 C CA . PHE A 1 101 ? 16.344 3.314 -3.415 1.00 92.50 101 PHE A CA 1
ATOM 736 C C . PHE A 1 101 ? 17.683 3.762 -2.808 1.00 92.50 101 PHE A C 1
ATOM 738 O O . PHE A 1 101 ? 17.843 3.684 -1.592 1.00 92.50 101 PHE A O 1
ATOM 745 N N . THR A 1 102 ? 18.631 4.258 -3.615 1.00 91.19 102 THR A N 1
ATOM 746 C CA . THR A 1 102 ? 19.947 4.694 -3.103 1.00 91.19 102 THR A CA 1
ATOM 747 C C . THR A 1 102 ? 19.871 5.961 -2.251 1.00 91.19 102 THR A C 1
ATOM 749 O O . THR A 1 102 ? 20.745 6.185 -1.415 1.00 91.19 102 THR A O 1
ATOM 752 N N . TRP A 1 103 ? 18.817 6.764 -2.433 1.00 88.88 103 TRP A N 1
ATOM 753 C CA . TRP A 1 103 ? 18.451 7.906 -1.587 1.00 88.88 103 TRP A CA 1
ATOM 754 C C . TRP A 1 103 ? 19.614 8.888 -1.292 1.00 88.88 103 TRP A C 1
ATOM 756 O O . TRP A 1 103 ? 19.904 9.200 -0.129 1.00 88.88 103 TRP A O 1
ATOM 766 N N . PRO A 1 104 ? 20.317 9.400 -2.321 1.00 92.38 104 PRO A N 1
ATOM 767 C CA . PRO A 1 104 ? 21.555 10.148 -2.122 1.00 92.38 104 PRO A CA 1
ATOM 768 C C . PRO A 1 104 ? 21.315 11.534 -1.494 1.00 92.38 104 PRO A C 1
ATOM 770 O O . PRO A 1 104 ? 20.299 12.183 -1.738 1.00 92.38 104 PRO A O 1
ATOM 773 N N . MET A 1 105 ? 22.285 12.031 -0.716 1.00 92.81 105 MET A N 1
ATOM 774 C CA . MET A 1 105 ? 22.176 13.313 0.008 1.00 92.81 105 MET A CA 1
ATOM 775 C C . MET A 1 105 ? 21.794 14.525 -0.872 1.00 92.81 105 MET A C 1
ATOM 777 O O . MET A 1 105 ? 20.929 15.294 -0.449 1.00 92.81 105 MET A O 1
ATOM 781 N N . PRO A 1 106 ? 22.348 14.711 -2.091 1.00 93.81 106 PRO A N 1
ATOM 782 C CA . PRO A 1 106 ? 21.944 15.819 -2.962 1.00 93.81 106 PRO A CA 1
ATOM 783 C C . PRO A 1 106 ? 20.459 15.786 -3.341 1.00 93.81 106 PRO A C 1
ATOM 785 O O . PRO A 1 106 ? 19.809 16.828 -3.408 1.00 93.81 106 PRO A O 1
ATOM 788 N N . PHE A 1 107 ? 19.902 14.590 -3.537 1.00 94.12 107 PHE A N 1
ATOM 789 C CA . PHE A 1 107 ? 18.477 14.420 -3.799 1.00 94.12 107 PHE A CA 1
ATOM 790 C C . PHE A 1 107 ? 17.635 14.769 -2.569 1.00 94.12 107 PHE A C 1
ATOM 792 O O . PHE A 1 107 ? 16.627 15.454 -2.705 1.00 94.12 107 PHE A O 1
ATOM 799 N N . GLN A 1 108 ? 18.058 14.369 -1.366 1.00 92.62 108 GLN A N 1
ATOM 800 C CA . GLN A 1 108 ? 17.345 14.711 -0.129 1.00 92.62 108 GLN A CA 1
ATOM 801 C C . GLN A 1 108 ? 17.239 16.226 0.070 1.00 92.62 108 GLN A C 1
ATOM 803 O O . GLN A 1 108 ? 16.187 16.725 0.471 1.00 92.62 108 GLN A O 1
ATOM 808 N N . GLN A 1 109 ? 18.310 16.958 -0.248 1.00 92.31 109 GLN A N 1
ATOM 809 C CA . GLN A 1 109 ? 18.304 18.415 -0.198 1.00 92.31 109 GLN A CA 1
ATOM 810 C C . GLN A 1 109 ? 17.345 19.001 -1.243 1.00 92.31 109 GLN A C 1
ATOM 812 O O . GLN A 1 109 ? 16.485 19.801 -0.890 1.00 92.31 109 GLN A O 1
ATOM 817 N N . SER A 1 110 ? 17.410 18.530 -2.493 1.00 91.56 110 SER A N 1
ATOM 818 C CA . SER A 1 110 ? 16.488 18.966 -3.552 1.00 91.56 110 SER A CA 1
ATOM 819 C C . SER A 1 110 ? 15.019 18.683 -3.211 1.00 91.56 110 SER A C 1
ATOM 821 O O . SER A 1 110 ? 14.160 19.542 -3.402 1.00 91.56 110 SER A O 1
ATOM 823 N N . LEU A 1 111 ? 14.720 17.513 -2.638 1.00 92.06 111 LEU A N 1
ATOM 824 C CA . LEU A 1 111 ? 13.383 17.163 -2.164 1.00 92.06 111 LEU A CA 1
ATOM 825 C C . LEU A 1 111 ? 12.916 18.108 -1.053 1.00 92.06 111 LEU A C 1
ATOM 827 O O . LEU A 1 111 ? 11.770 18.551 -1.073 1.00 92.06 111 LEU A O 1
ATOM 831 N N . LYS A 1 112 ? 13.790 18.433 -0.096 1.00 89.81 112 LYS A N 1
ATOM 832 C CA . LYS A 1 112 ? 13.482 19.373 0.988 1.00 89.81 112 LYS A CA 1
ATOM 833 C C . LYS A 1 112 ? 13.151 20.766 0.448 1.00 89.81 112 LYS A C 1
ATOM 835 O O . LYS A 1 112 ? 12.179 21.365 0.902 1.00 89.81 112 LYS A O 1
ATOM 840 N N . ASP A 1 113 ? 13.905 21.246 -0.535 1.00 89.69 113 ASP A N 1
ATOM 841 C CA . ASP A 1 113 ? 13.686 22.558 -1.154 1.00 89.69 113 ASP A CA 1
ATOM 842 C C . ASP A 1 113 ? 12.376 22.585 -1.970 1.00 89.69 113 ASP A C 1
ATOM 844 O O . ASP A 1 113 ? 11.596 23.541 -1.898 1.00 89.69 113 ASP A O 1
ATOM 848 N N . ASN A 1 114 ? 12.060 21.490 -2.670 1.00 86.44 114 ASN A N 1
ATOM 849 C CA . ASN A 1 114 ? 10.789 21.335 -3.383 1.00 86.44 114 ASN A CA 1
ATOM 850 C C . ASN A 1 114 ? 9.588 21.251 -2.426 1.00 86.44 114 ASN A C 1
ATOM 852 O O . ASN A 1 114 ? 8.556 21.862 -2.681 1.00 86.44 114 ASN A O 1
ATOM 856 N N . LEU A 1 115 ? 9.716 20.550 -1.295 1.00 84.56 115 LEU A N 1
ATOM 857 C CA . LEU A 1 115 ? 8.670 20.499 -0.266 1.00 84.56 115 LEU A CA 1
ATOM 858 C C . LEU A 1 115 ? 8.477 21.845 0.442 1.00 84.56 115 LEU A C 1
ATOM 860 O O . LEU A 1 115 ? 7.366 22.161 0.860 1.00 84.56 115 LEU A O 1
ATOM 864 N N . ALA A 1 116 ? 9.540 22.640 0.586 1.00 83.75 116 ALA A N 1
ATOM 865 C CA . ALA A 1 116 ? 9.446 23.984 1.147 1.00 83.75 116 ALA A CA 1
ATOM 866 C C . ALA A 1 116 ? 8.709 24.958 0.210 1.00 83.75 116 ALA A C 1
ATOM 868 O O . ALA A 1 116 ? 8.045 25.875 0.691 1.00 83.75 116 ALA A O 1
ATOM 869 N N . SER A 1 117 ? 8.812 24.761 -1.108 1.00 78.81 117 SER A N 1
ATOM 870 C CA . SER A 1 117 ? 8.167 25.612 -2.119 1.00 78.81 117 SER A CA 1
ATOM 871 C C . SER A 1 117 ? 6.740 25.177 -2.469 1.00 78.81 117 SER A C 1
ATOM 873 O O . SER A 1 117 ? 5.875 26.036 -2.632 1.00 78.81 117 SER A O 1
ATOM 875 N N . ASP A 1 118 ? 6.464 23.872 -2.529 1.00 74.06 118 ASP A N 1
ATOM 876 C CA . ASP A 1 118 ? 5.116 23.316 -2.681 1.00 74.06 118 ASP A CA 1
ATOM 877 C C . ASP A 1 118 ? 4.892 22.145 -1.701 1.00 74.06 118 ASP A C 1
ATOM 879 O O . ASP A 1 118 ? 5.084 20.974 -2.050 1.00 74.06 118 ASP A O 1
ATOM 883 N N . PRO A 1 119 ? 4.439 22.426 -0.465 1.00 66.50 119 PRO A N 1
ATOM 884 C CA . PRO A 1 119 ? 4.181 21.389 0.531 1.00 66.50 119 PRO A CA 1
ATOM 885 C C . PRO A 1 119 ? 2.927 20.559 0.218 1.00 66.50 119 PRO A C 1
ATOM 887 O O . PRO A 1 119 ? 2.618 19.623 0.955 1.00 66.50 119 PRO A O 1
ATOM 890 N N . SER A 1 120 ? 2.170 20.892 -0.837 1.00 65.06 120 SER A N 1
ATOM 891 C CA . SER A 1 120 ? 0.860 20.287 -1.094 1.00 65.06 120 SER A CA 1
ATOM 892 C C . SER A 1 120 ? 0.931 18.859 -1.636 1.00 65.06 120 SER A C 1
ATOM 894 O O . SER A 1 120 ? -0.062 18.134 -1.571 1.00 65.06 120 SER A O 1
ATOM 896 N N . SER A 1 121 ? 2.077 18.424 -2.178 1.00 71.31 121 SER A N 1
ATOM 897 C CA . SER A 1 121 ? 2.209 17.071 -2.719 1.00 71.31 121 SER A CA 1
ATOM 898 C C . SER A 1 121 ? 3.637 16.539 -2.678 1.00 71.31 121 SER A C 1
ATOM 900 O O . SER A 1 121 ? 4.493 16.919 -3.477 1.00 71.31 121 SER A O 1
ATOM 902 N N . TYR A 1 122 ? 3.853 15.546 -1.814 1.00 79.50 122 TYR A N 1
ATOM 903 C CA . TYR A 1 122 ? 5.113 14.809 -1.745 1.00 79.50 122 TYR A CA 1
ATOM 904 C C . TYR A 1 122 ? 5.485 14.144 -3.078 1.00 79.50 122 TYR A C 1
ATOM 906 O O . TYR A 1 122 ? 6.634 14.228 -3.495 1.00 79.50 122 TYR A O 1
ATOM 914 N N . ILE A 1 123 ? 4.519 13.541 -3.785 1.00 79.94 123 ILE A N 1
ATOM 915 C CA . ILE A 1 123 ? 4.765 12.872 -5.076 1.00 79.94 123 ILE A CA 1
ATOM 916 C C . ILE A 1 123 ? 5.272 13.874 -6.118 1.00 79.94 123 ILE A C 1
ATOM 918 O O . ILE A 1 123 ? 6.231 13.585 -6.830 1.00 79.94 123 ILE A O 1
ATOM 922 N N . LYS A 1 124 ? 4.678 15.073 -6.192 1.00 83.62 124 LYS A N 1
ATOM 923 C CA . LYS A 1 124 ? 5.151 16.116 -7.116 1.00 83.62 124 LYS A CA 1
ATOM 924 C C . LYS A 1 124 ? 6.538 16.621 -6.736 1.00 83.62 124 LYS A C 1
ATOM 926 O O . LYS A 1 124 ? 7.389 16.744 -7.613 1.00 83.62 124 LYS A O 1
ATOM 931 N N . ALA A 1 125 ? 6.774 16.875 -5.449 1.00 87.50 125 ALA A N 1
ATOM 932 C CA . ALA A 1 125 ? 8.072 17.328 -4.959 1.00 87.50 125 ALA A CA 1
ATOM 933 C C . ALA A 1 125 ? 9.175 16.286 -5.215 1.00 87.50 125 ALA A C 1
ATOM 935 O O . ALA A 1 125 ? 10.268 16.642 -5.656 1.00 87.50 125 ALA A O 1
ATOM 936 N N . GLN A 1 126 ? 8.871 14.999 -5.011 1.00 89.56 126 GLN A N 1
ATOM 937 C CA . GLN A 1 126 ? 9.756 13.877 -5.319 1.00 89.56 126 GLN A CA 1
ATOM 938 C C . GLN A 1 126 ? 10.023 13.771 -6.819 1.00 89.56 126 GLN A C 1
ATOM 940 O O . GLN A 1 126 ? 11.182 13.712 -7.218 1.00 89.56 126 GLN A O 1
ATOM 945 N N . ALA A 1 127 ? 8.984 13.810 -7.653 1.00 91.06 127 ALA A N 1
ATOM 946 C CA . ALA A 1 127 ? 9.129 13.771 -9.104 1.00 91.06 127 ALA A CA 1
ATOM 947 C C . ALA A 1 127 ? 10.016 14.920 -9.621 1.00 91.06 127 ALA A C 1
ATOM 949 O O . ALA A 1 127 ? 10.932 14.687 -10.407 1.00 91.06 127 ALA A O 1
ATOM 950 N N . ALA A 1 128 ? 9.803 16.143 -9.126 1.00 91.25 128 ALA A N 1
ATOM 951 C CA . ALA A 1 128 ? 10.633 17.296 -9.466 1.00 91.25 128 ALA A CA 1
ATOM 952 C C . ALA A 1 128 ? 12.082 17.150 -8.967 1.00 91.25 128 ALA A C 1
ATOM 954 O O . ALA A 1 128 ? 13.010 17.542 -9.667 1.00 91.25 128 ALA A O 1
ATOM 955 N N . ALA A 1 129 ? 12.288 16.563 -7.784 1.00 93.44 129 ALA A N 1
ATOM 956 C CA . ALA A 1 129 ? 13.618 16.359 -7.208 1.00 93.44 129 ALA A CA 1
ATOM 957 C C . ALA A 1 129 ? 14.419 15.258 -7.919 1.00 93.44 129 ALA A C 1
ATOM 959 O O . ALA A 1 129 ? 15.645 15.281 -7.875 1.00 93.44 129 ALA A O 1
ATOM 960 N N . VAL A 1 130 ? 13.754 14.295 -8.567 1.00 94.69 130 VAL A N 1
ATOM 961 C CA . VAL A 1 130 ? 14.414 13.228 -9.339 1.00 94.69 130 VAL A CA 1
ATOM 962 C C . VAL A 1 130 ? 14.923 13.730 -10.694 1.00 94.69 130 VAL A C 1
ATOM 964 O O . VAL A 1 130 ? 15.971 13.272 -11.144 1.00 94.69 130 VAL A O 1
ATOM 967 N N . GLU A 1 131 ? 14.222 14.670 -11.334 1.00 94.25 131 GLU A N 1
ATOM 968 C CA . GLU A 1 131 ? 14.501 15.120 -12.709 1.00 94.25 131 GLU A CA 1
ATOM 969 C C . GLU A 1 131 ? 15.972 15.516 -12.977 1.00 94.25 131 GLU A C 1
ATOM 971 O O . GLU A 1 131 ? 16.509 15.088 -14.000 1.00 94.25 131 GLU A O 1
ATOM 976 N N . PRO A 1 132 ? 16.683 16.246 -12.089 1.00 94.88 132 PRO A N 1
ATOM 977 C CA . PRO A 1 132 ? 18.090 16.593 -12.315 1.00 94.88 132 PRO A CA 1
ATOM 978 C C . PRO A 1 132 ? 19.047 15.391 -12.310 1.00 94.88 132 PRO A C 1
ATOM 980 O O . PRO A 1 132 ? 20.150 15.490 -12.844 1.00 94.88 132 PRO A O 1
ATOM 983 N N . PHE A 1 133 ? 18.654 14.277 -11.687 1.00 95.38 133 PHE A N 1
ATOM 984 C CA . PHE A 1 133 ? 19.491 13.085 -11.520 1.00 95.38 133 PHE A CA 1
ATOM 985 C C . PHE A 1 133 ? 19.124 11.967 -12.496 1.00 95.38 133 PHE A C 1
ATOM 987 O O . PHE A 1 133 ? 20.000 11.232 -12.946 1.00 95.38 133 PHE A O 1
ATOM 994 N N . VAL A 1 134 ? 17.839 11.848 -12.838 1.00 95.75 134 VAL A N 1
ATOM 995 C CA . VAL A 1 134 ? 17.322 10.908 -13.836 1.00 95.75 134 VAL A CA 1
ATOM 996 C C . VAL A 1 134 ? 16.442 11.694 -14.819 1.00 95.75 134 VAL A C 1
ATOM 998 O O . VAL A 1 134 ? 15.225 11.776 -14.631 1.00 95.75 134 VAL A O 1
ATOM 1001 N N . PRO A 1 135 ? 17.037 12.309 -15.860 1.00 94.94 135 PRO A N 1
ATOM 1002 C CA . PRO A 1 135 ? 16.308 13.176 -16.783 1.00 94.94 135 PRO A CA 1
ATOM 1003 C C . PRO A 1 135 ? 15.129 12.474 -17.468 1.00 94.94 135 PRO A C 1
ATOM 1005 O O . PRO A 1 135 ? 15.263 11.379 -18.015 1.00 94.94 135 PRO A O 1
ATOM 1008 N N . GLY A 1 136 ? 13.964 13.122 -17.462 1.00 92.25 136 GLY A N 1
ATOM 1009 C CA . GLY A 1 136 ? 12.695 12.610 -17.976 1.00 92.25 136 GLY A CA 1
ATOM 1010 C C . GLY A 1 136 ? 11.878 11.788 -16.973 1.00 92.25 136 GLY A C 1
ATOM 1011 O O . GLY A 1 136 ? 10.677 11.588 -17.194 1.00 92.25 136 GLY A O 1
ATOM 1012 N N . ALA A 1 137 ? 12.474 11.324 -15.869 1.00 94.00 137 ALA A N 1
ATOM 1013 C CA . ALA A 1 137 ? 11.760 10.526 -14.877 1.00 94.00 137 ALA A CA 1
ATOM 1014 C C . ALA A 1 137 ? 10.747 11.352 -14.079 1.00 94.00 137 ALA A C 1
ATOM 1016 O O . ALA A 1 137 ? 9.710 10.814 -13.699 1.00 94.00 137 ALA A O 1
ATOM 1017 N N . GLY A 1 138 ? 10.972 12.651 -13.868 1.00 92.38 138 GLY A N 1
ATOM 1018 C CA . GLY A 1 138 ? 10.035 13.509 -13.145 1.00 92.38 138 GLY A CA 1
ATOM 1019 C C . GLY A 1 138 ? 8.679 13.590 -13.843 1.00 92.38 138 GLY A C 1
ATOM 1020 O O . GLY A 1 138 ? 7.629 13.493 -13.204 1.00 92.38 138 GLY A O 1
ATOM 1021 N N . LYS A 1 139 ? 8.671 13.648 -15.181 1.00 91.50 139 LYS A N 1
ATOM 1022 C CA . LYS A 1 139 ? 7.424 13.576 -15.953 1.00 91.50 139 LYS A CA 1
ATOM 1023 C C . LYS A 1 139 ? 6.717 12.236 -15.742 1.00 91.50 139 LYS A C 1
ATOM 1025 O O . LYS A 1 139 ? 5.522 12.252 -15.453 1.00 91.50 139 LYS A O 1
ATOM 1030 N N . LEU A 1 140 ? 7.426 11.106 -15.827 1.00 92.56 140 LEU A N 1
ATOM 1031 C CA . LEU A 1 140 ? 6.837 9.780 -15.595 1.00 92.56 140 LEU A CA 1
ATOM 1032 C C . LEU A 1 140 ? 6.285 9.637 -14.173 1.00 92.56 140 LEU A C 1
ATOM 1034 O O . LEU A 1 140 ? 5.131 9.247 -14.019 1.00 92.56 140 LEU A O 1
ATOM 1038 N N . LEU A 1 141 ? 7.067 9.999 -13.153 1.00 92.19 141 LEU A N 1
ATOM 1039 C CA . LEU A 1 141 ? 6.708 9.893 -11.734 1.00 92.19 141 LEU A CA 1
ATOM 1040 C C . LEU A 1 141 ? 5.562 10.828 -11.324 1.00 92.19 141 LEU A C 1
ATOM 1042 O O . LEU A 1 141 ? 4.906 10.588 -10.315 1.00 92.19 141 LEU A O 1
ATOM 1046 N N . SER A 1 142 ? 5.261 11.862 -12.117 1.00 87.56 142 SER A N 1
ATOM 1047 C CA . SER A 1 142 ? 4.078 12.704 -11.892 1.00 87.56 142 SER A CA 1
ATOM 1048 C C . SER A 1 142 ? 2.753 11.937 -12.031 1.00 87.56 142 SER A C 1
ATOM 1050 O O . SER A 1 142 ? 1.713 12.402 -11.558 1.00 87.56 142 SER A O 1
ATOM 1052 N N . LYS A 1 143 ? 2.769 10.762 -12.677 1.00 86.81 143 LYS A N 1
ATOM 1053 C CA . LYS A 1 143 ? 1.612 9.872 -12.788 1.00 86.81 143 LYS A CA 1
ATOM 1054 C C . LYS A 1 143 ? 1.533 8.941 -11.577 1.00 86.81 143 LYS A C 1
ATOM 1056 O O . LYS A 1 143 ? 2.487 8.202 -11.339 1.00 86.81 143 LYS A O 1
ATOM 1061 N N . PRO A 1 144 ? 0.382 8.861 -10.880 1.00 81.94 144 PRO A N 1
ATOM 1062 C CA . PRO A 1 144 ? 0.224 7.983 -9.717 1.00 81.94 144 PRO A CA 1
ATOM 1063 C C . PRO A 1 144 ? 0.560 6.510 -9.993 1.00 81.94 144 PRO A C 1
ATOM 1065 O O . PRO A 1 144 ? 1.161 5.846 -9.155 1.00 81.94 144 PRO A O 1
ATOM 1068 N N . VAL A 1 145 ? 0.212 6.006 -11.183 1.00 85.50 145 VAL A N 1
ATOM 1069 C CA . VAL A 1 145 ? 0.486 4.614 -11.577 1.00 85.50 145 VAL A CA 1
ATOM 1070 C C . VAL A 1 145 ? 1.987 4.325 -11.692 1.00 85.50 145 VAL A C 1
ATOM 1072 O O . VAL A 1 145 ? 2.463 3.311 -11.192 1.00 85.50 145 VAL A O 1
ATOM 1075 N N . ASN A 1 146 ? 2.750 5.263 -12.253 1.00 91.50 146 ASN A N 1
ATOM 1076 C CA . ASN A 1 146 ? 4.197 5.138 -12.396 1.00 91.50 146 ASN A CA 1
ATOM 1077 C C . ASN A 1 146 ? 4.905 5.362 -11.053 1.00 91.50 146 ASN A C 1
ATOM 1079 O O . ASN A 1 146 ? 5.856 4.651 -10.744 1.00 91.50 146 ASN A O 1
ATOM 1083 N N . ALA A 1 147 ? 4.422 6.296 -10.225 1.00 88.44 147 ALA A N 1
ATOM 1084 C CA . ALA A 1 147 ? 4.925 6.485 -8.864 1.00 88.44 147 ALA A CA 1
ATOM 1085 C C . ALA A 1 147 ? 4.777 5.203 -8.022 1.00 88.44 147 ALA A C 1
ATOM 1087 O O . ALA A 1 147 ? 5.699 4.832 -7.300 1.00 88.44 147 ALA A O 1
ATOM 1088 N N . LEU A 1 148 ? 3.657 4.479 -8.168 1.00 85.75 148 LEU A N 1
ATOM 1089 C CA . LEU A 1 148 ? 3.464 3.169 -7.533 1.00 85.75 148 LEU A CA 1
ATOM 1090 C C . LEU A 1 148 ? 4.472 2.144 -8.020 1.00 85.75 148 LEU A C 1
ATOM 1092 O O . LEU A 1 148 ? 5.067 1.439 -7.210 1.00 85.75 148 LEU A O 1
ATOM 1096 N N . ALA A 1 149 ? 4.674 2.072 -9.330 1.00 91.00 149 ALA A N 1
ATOM 1097 C CA . ALA A 1 149 ? 5.624 1.138 -9.898 1.00 91.00 149 ALA A CA 1
ATOM 1098 C C . ALA A 1 149 ? 7.070 1.427 -9.446 1.00 91.00 149 ALA A C 1
ATOM 1100 O O . ALA A 1 149 ? 7.797 0.499 -9.100 1.00 91.00 149 ALA A O 1
ATOM 1101 N N . ALA A 1 150 ? 7.463 2.701 -9.346 1.00 93.00 150 ALA A N 1
ATOM 1102 C CA . ALA A 1 150 ? 8.761 3.097 -8.800 1.00 93.00 150 ALA A CA 1
ATOM 1103 C C . ALA A 1 150 ? 8.919 2.736 -7.312 1.00 93.00 150 ALA A C 1
ATOM 1105 O O . ALA A 1 150 ? 9.986 2.277 -6.904 1.00 93.00 150 ALA A O 1
ATOM 1106 N N . GLU A 1 151 ? 7.862 2.879 -6.506 1.00 89.75 151 GLU A N 1
ATOM 1107 C CA . GLU A 1 151 ? 7.898 2.468 -5.099 1.00 89.75 151 GLU A CA 1
ATOM 1108 C C . GLU A 1 151 ? 8.020 0.942 -4.961 1.00 89.75 151 GLU A C 1
ATOM 1110 O O . GLU A 1 151 ? 8.786 0.463 -4.128 1.00 89.75 151 GLU A O 1
ATOM 1115 N N . VAL A 1 152 ? 7.344 0.166 -5.817 1.00 91.44 152 VAL A N 1
ATOM 1116 C CA . VAL A 1 152 ? 7.501 -1.298 -5.861 1.00 91.44 152 VAL A CA 1
ATOM 1117 C C . VAL A 1 152 ? 8.935 -1.698 -6.222 1.00 91.44 152 VAL A C 1
ATOM 1119 O O . VAL A 1 152 ? 9.489 -2.582 -5.574 1.00 91.44 152 VAL A O 1
ATOM 1122 N N . LEU A 1 153 ? 9.572 -1.032 -7.190 1.00 93.81 153 LEU A N 1
ATOM 1123 C CA . LEU A 1 153 ? 10.981 -1.273 -7.542 1.00 93.81 153 LEU A CA 1
ATOM 1124 C C . LEU A 1 153 ? 11.941 -0.952 -6.389 1.00 93.81 153 LEU A C 1
ATOM 1126 O O . LEU A 1 153 ? 12.894 -1.685 -6.132 1.00 93.81 153 LEU A O 1
ATOM 1130 N N . LYS A 1 154 ? 11.690 0.142 -5.668 1.00 91.81 154 LYS A N 1
ATOM 1131 C CA . LYS A 1 154 ? 12.459 0.485 -4.468 1.00 91.81 154 LYS A CA 1
ATOM 1132 C C . LYS A 1 154 ? 12.326 -0.609 -3.407 1.00 91.81 154 LYS A C 1
ATOM 1134 O O . LYS A 1 154 ? 13.327 -1.030 -2.831 1.00 91.81 154 LYS A O 1
ATOM 1139 N N . VAL A 1 155 ? 11.106 -1.087 -3.170 1.00 90.12 155 VAL A N 1
ATOM 1140 C CA . VAL A 1 155 ? 10.820 -2.167 -2.217 1.00 90.12 155 VAL A CA 1
ATOM 1141 C C . VAL A 1 155 ? 11.461 -3.490 -2.647 1.00 90.12 155 VAL A C 1
ATOM 1143 O O . VAL A 1 155 ? 11.998 -4.196 -1.797 1.00 90.12 155 VAL A O 1
ATOM 1146 N N . GLU A 1 156 ? 11.450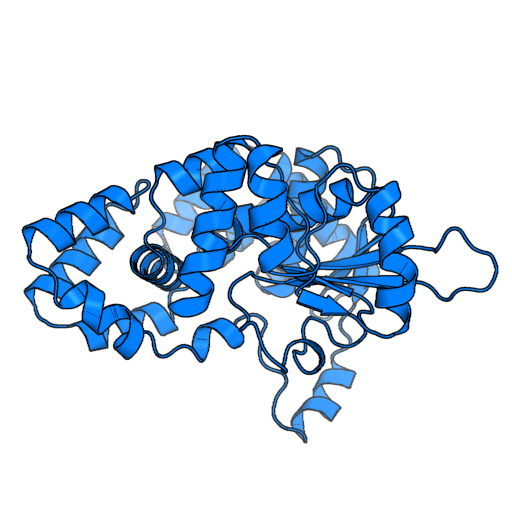 -3.821 -3.943 1.00 91.50 156 GLU A N 1
ATOM 1147 C CA . GLU A 1 156 ? 12.136 -4.998 -4.501 1.00 91.50 156 GLU A CA 1
ATOM 1148 C C . GLU A 1 156 ? 13.602 -5.028 -4.061 1.00 91.50 156 GLU A C 1
ATOM 1150 O O . GLU A 1 156 ? 14.055 -6.036 -3.512 1.00 91.50 156 GLU A O 1
ATOM 1155 N N . LYS A 1 157 ? 14.301 -3.891 -4.172 1.00 91.38 157 LYS A N 1
ATOM 1156 C CA . LYS A 1 157 ? 15.683 -3.752 -3.694 1.00 91.38 157 LYS A CA 1
ATOM 1157 C C . LYS A 1 157 ? 15.821 -3.797 -2.182 1.00 91.38 157 LYS A C 1
ATOM 1159 O O . LYS A 1 157 ? 16.720 -4.472 -1.690 1.00 91.38 157 LYS A O 1
ATOM 1164 N N . GLN A 1 158 ? 14.933 -3.139 -1.437 1.00 89.75 158 GLN A N 1
ATOM 1165 C CA . GLN A 1 158 ? 14.959 -3.175 0.031 1.00 89.75 158 GLN A CA 1
ATOM 1166 C C . GLN A 1 158 ? 14.793 -4.593 0.585 1.00 89.75 158 GLN A C 1
ATOM 1168 O O . GLN A 1 158 ? 15.425 -4.947 1.578 1.00 89.75 158 GLN A O 1
ATOM 1173 N N . LEU A 1 159 ? 13.952 -5.403 -0.058 1.00 88.56 159 LEU A N 1
ATOM 1174 C CA . LEU A 1 159 ? 13.663 -6.771 0.356 1.00 88.56 159 LEU A CA 1
ATOM 1175 C C . LEU A 1 159 ? 14.652 -7.803 -0.188 1.00 88.56 159 LEU A C 1
ATOM 1177 O O . LEU A 1 159 ? 14.565 -8.959 0.228 1.00 88.56 159 LEU A O 1
ATOM 1181 N N . TYR A 1 160 ? 15.553 -7.435 -1.104 1.00 89.25 160 TYR A N 1
ATOM 1182 C CA . TYR A 1 160 ? 16.301 -8.398 -1.922 1.00 89.25 160 TYR A CA 1
ATOM 1183 C C . TYR A 1 160 ? 15.352 -9.417 -2.579 1.00 89.25 160 TYR A C 1
ATOM 1185 O O . TYR A 1 160 ? 15.574 -10.629 -2.541 1.00 89.25 160 TYR A O 1
ATOM 1193 N N . CYS A 1 161 ? 14.224 -8.927 -3.098 1.00 89.44 161 CYS A N 1
ATOM 1194 C CA . CYS A 1 161 ? 13.219 -9.769 -3.727 1.00 89.44 161 CYS A CA 1
ATOM 1195 C C . CYS A 1 161 ? 13.747 -10.262 -5.080 1.00 89.44 161 CYS A C 1
ATOM 1197 O O . CYS A 1 161 ? 14.097 -9.460 -5.936 1.00 89.44 161 CYS A O 1
ATOM 1199 N N . LEU A 1 162 ? 13.795 -11.581 -5.274 1.00 90.25 162 LEU A N 1
ATOM 1200 C CA . LEU A 1 162 ? 14.272 -12.188 -6.523 1.00 90.25 162 LEU A CA 1
ATOM 1201 C C . LEU A 1 162 ? 13.164 -12.369 -7.569 1.00 90.25 162 LEU A C 1
ATOM 1203 O O . LEU A 1 162 ? 13.441 -12.852 -8.663 1.00 90.25 162 LEU A O 1
ATOM 1207 N N . ILE A 1 163 ? 11.923 -12.001 -7.238 1.00 92.44 163 ILE A N 1
ATOM 1208 C CA . ILE A 1 163 ? 10.806 -12.084 -8.176 1.00 92.44 163 ILE A CA 1
ATOM 1209 C C . ILE A 1 163 ? 10.991 -10.983 -9.233 1.00 92.44 163 ILE A C 1
ATOM 1211 O O . ILE A 1 163 ? 11.006 -9.803 -8.865 1.00 92.44 163 ILE A O 1
ATOM 1215 N N . PRO A 1 164 ? 11.120 -11.324 -10.526 1.00 91.94 164 PRO A N 1
ATOM 1216 C CA . PRO A 1 164 ? 11.243 -10.340 -11.590 1.00 91.94 164 PRO A CA 1
ATOM 1217 C C . PRO A 1 164 ? 10.010 -9.433 -11.662 1.00 91.94 164 PRO A C 1
ATOM 1219 O O . PRO A 1 164 ? 8.873 -9.858 -11.449 1.00 91.94 164 PRO A O 1
ATOM 1222 N N . VAL A 1 165 ? 10.253 -8.162 -11.979 1.00 92.31 165 VAL A N 1
ATOM 1223 C CA . VAL A 1 165 ? 9.214 -7.155 -12.208 1.00 92.31 165 VAL A CA 1
ATOM 1224 C C . VAL A 1 165 ? 9.081 -6.930 -13.710 1.00 92.31 165 VAL A C 1
ATOM 1226 O O . VAL A 1 165 ? 10.047 -6.550 -14.368 1.00 92.31 165 VAL A O 1
ATOM 1229 N N . GLU A 1 166 ? 7.876 -7.125 -14.235 1.00 92.38 166 GLU A N 1
ATOM 1230 C CA . GLU A 1 166 ? 7.518 -6.859 -15.625 1.00 92.38 166 GLU A CA 1
ATOM 1231 C C . GLU A 1 166 ? 6.505 -5.716 -15.704 1.00 92.38 166 GLU A C 1
ATOM 1233 O O . GLU A 1 166 ? 5.594 -5.585 -14.878 1.00 92.38 166 GLU A O 1
ATOM 1238 N N . PHE A 1 167 ? 6.660 -4.875 -16.724 1.00 90.88 167 PHE A N 1
ATOM 1239 C CA . PHE A 1 167 ? 5.782 -3.737 -16.945 1.00 90.88 167 PHE A CA 1
ATOM 1240 C C . PHE A 1 167 ? 4.743 -4.039 -18.014 1.00 90.88 167 PHE A C 1
ATOM 1242 O O . PHE A 1 167 ? 5.051 -4.593 -19.064 1.00 90.88 167 PHE A O 1
ATOM 1249 N N . ILE A 1 168 ? 3.512 -3.605 -17.756 1.00 88.88 168 ILE A N 1
ATOM 1250 C CA . ILE A 1 168 ? 2.395 -3.693 -18.690 1.00 88.88 168 ILE A CA 1
ATOM 1251 C C . ILE A 1 168 ? 2.044 -2.267 -19.131 1.00 88.88 168 ILE A C 1
ATOM 1253 O O . ILE A 1 168 ? 1.444 -1.518 -18.350 1.00 88.88 168 ILE A O 1
ATOM 1257 N N . PRO A 1 169 ? 2.409 -1.853 -20.357 1.00 86.12 169 PRO A N 1
ATOM 1258 C CA . PRO A 1 169 ? 2.049 -0.540 -20.870 1.00 86.12 169 PRO A CA 1
ATOM 1259 C C . PRO A 1 169 ? 0.528 -0.372 -20.935 1.00 86.12 169 PRO A C 1
ATOM 1261 O O . PRO A 1 169 ? -0.187 -1.204 -21.494 1.00 86.12 169 PRO A O 1
ATOM 1264 N N . ILE A 1 170 ? 0.019 0.724 -20.375 1.00 84.56 170 ILE A N 1
ATOM 1265 C CA . ILE A 1 170 ? -1.389 1.093 -20.498 1.00 84.56 170 ILE A CA 1
ATOM 1266 C C . ILE A 1 170 ? -1.582 1.757 -21.866 1.00 84.56 170 ILE A C 1
ATOM 1268 O O . ILE A 1 170 ? -1.176 2.902 -22.082 1.00 84.56 170 ILE A O 1
ATOM 1272 N N . ASN A 1 171 ? -2.230 1.051 -22.794 1.00 67.81 171 ASN A N 1
ATOM 1273 C CA . ASN A 1 171 ? -2.619 1.618 -24.083 1.00 67.81 171 ASN A CA 1
ATOM 1274 C C . ASN A 1 171 ? -3.817 2.561 -23.902 1.00 67.81 171 ASN A C 1
ATOM 1276 O O . ASN A 1 171 ? -4.905 2.136 -23.511 1.00 67.81 171 ASN A O 1
ATOM 1280 N N . LYS A 1 172 ? -3.639 3.845 -24.238 1.00 54.25 172 LYS A N 1
ATOM 1281 C CA . LYS A 1 172 ? -4.691 4.877 -24.141 1.00 54.25 172 LYS A CA 1
ATOM 1282 C C . LYS A 1 172 ? -5.911 4.610 -25.030 1.00 54.25 172 LYS A C 1
ATOM 1284 O O . LYS A 1 172 ? -6.974 5.168 -24.784 1.00 54.25 172 LYS A O 1
ATOM 1289 N N . GLU A 1 173 ? -5.788 3.756 -26.042 1.00 41.03 173 GLU A N 1
ATOM 1290 C CA . GLU A 1 173 ? -6.900 3.386 -26.929 1.00 41.03 173 GLU A CA 1
ATOM 1291 C C . GLU A 1 173 ? -7.977 2.564 -26.195 1.00 41.03 173 GLU A C 1
ATOM 1293 O O . GLU A 1 173 ? -9.164 2.755 -26.448 1.00 41.03 173 GLU A O 1
ATOM 1298 N N . ALA A 1 174 ? -7.601 1.776 -25.179 1.00 45.28 174 ALA A N 1
ATOM 1299 C CA . ALA A 1 174 ? -8.552 1.068 -24.315 1.00 45.28 174 ALA A CA 1
ATOM 1300 C C . ALA A 1 174 ? -9.297 2.002 -23.334 1.00 45.28 174 ALA A C 1
ATOM 1302 O O . ALA A 1 174 ? -10.380 1.671 -22.850 1.00 45.28 174 ALA A O 1
ATOM 1303 N N . GLU A 1 175 ? -8.771 3.204 -23.057 1.00 41.84 175 GLU A N 1
ATOM 1304 C CA . GLU A 1 175 ? -9.487 4.198 -22.245 1.00 41.84 175 GLU A CA 1
ATOM 1305 C C . GLU A 1 175 ? -10.688 4.797 -22.996 1.00 41.84 175 GLU A C 1
ATOM 1307 O O . GLU A 1 175 ? -11.636 5.246 -22.351 1.00 41.84 175 GLU A O 1
ATOM 1312 N N . VAL A 1 176 ? -10.694 4.792 -24.337 1.00 34.47 176 VAL A N 1
ATOM 1313 C CA . VAL A 1 176 ? -11.791 5.363 -25.141 1.00 34.47 176 VAL A CA 1
ATOM 1314 C C . VAL A 1 176 ? -13.039 4.474 -25.103 1.00 34.47 176 VAL A C 1
ATOM 1316 O O . VAL A 1 176 ? -14.143 4.998 -24.957 1.00 34.47 176 VAL A O 1
ATOM 1319 N N . GLU A 1 177 ? -12.890 3.147 -25.103 1.00 33.53 177 GLU A N 1
ATOM 1320 C CA . GLU A 1 177 ? -14.022 2.221 -24.920 1.00 33.53 177 GLU A CA 1
ATOM 1321 C C . GLU A 1 177 ? -14.580 2.250 -23.486 1.00 33.53 177 GLU A C 1
ATOM 1323 O O . GLU A 1 177 ? -15.772 2.044 -23.272 1.00 33.53 177 GLU A O 1
ATOM 1328 N N . SER A 1 178 ? -13.761 2.619 -22.496 1.00 35.25 178 SER A N 1
ATOM 1329 C CA . SER A 1 178 ? -14.204 2.767 -21.101 1.00 35.25 178 SER A CA 1
ATOM 1330 C C . SER A 1 178 ? -14.986 4.056 -20.805 1.00 35.25 178 SER A C 1
ATOM 1332 O O . SER A 1 178 ? -15.575 4.181 -19.733 1.00 35.25 178 SER A O 1
ATOM 1334 N N . LYS A 1 179 ? -15.017 5.018 -21.740 1.00 31.62 179 LYS A N 1
ATOM 1335 C CA . LYS A 1 179 ? -15.737 6.297 -21.579 1.00 31.62 179 LYS A CA 1
ATOM 1336 C C . LYS A 1 179 ? -17.225 6.226 -21.933 1.00 31.62 179 LYS A C 1
ATOM 1338 O O . LYS A 1 179 ? -17.934 7.199 -21.692 1.00 31.62 179 LYS A O 1
ATOM 1343 N N . THR A 1 180 ? -17.710 5.106 -22.473 1.00 28.42 180 THR A N 1
ATOM 1344 C CA . THR A 1 180 ? -19.144 4.889 -22.763 1.00 28.42 180 THR A CA 1
ATOM 1345 C C . THR A 1 180 ? -19.839 3.933 -21.779 1.00 28.42 180 THR A C 1
ATOM 1347 O O . THR A 1 180 ? -21.053 3.761 -21.854 1.00 28.42 180 THR A O 1
ATOM 1350 N N . GLY A 1 181 ? -19.109 3.381 -20.801 1.00 27.88 181 GLY A N 1
ATOM 1351 C CA . GLY A 1 181 ? -19.643 2.658 -19.636 1.00 27.88 181 GLY A CA 1
ATOM 1352 C C . GLY A 1 181 ? -19.365 3.412 -18.326 1.00 27.88 181 GLY A C 1
ATOM 1353 O O . GLY A 1 181 ? -18.566 4.349 -18.332 1.00 27.88 181 GLY A O 1
ATOM 1354 N N . PRO A 1 182 ? -20.012 3.059 -17.195 1.00 27.36 182 PRO A N 1
ATOM 1355 C CA . PRO A 1 182 ? -19.818 3.768 -15.932 1.00 27.36 182 PRO A CA 1
ATOM 1356 C C . PRO A 1 182 ? -18.331 3.727 -15.555 1.00 27.36 182 PRO A C 1
ATOM 1358 O O . PRO A 1 182 ? -17.715 2.662 -15.543 1.00 27.36 182 PRO A O 1
ATOM 1361 N N . GLY A 1 183 ? -17.773 4.920 -15.348 1.00 29.02 183 GLY A N 1
ATOM 1362 C CA . GLY A 1 183 ? -16.353 5.225 -15.495 1.00 29.02 183 GLY A CA 1
ATOM 1363 C C . GLY A 1 183 ? -15.394 4.284 -14.776 1.00 29.02 183 GLY A C 1
ATOM 1364 O O . GLY A 1 183 ? -15.623 3.889 -13.635 1.00 29.02 183 GLY A O 1
ATOM 1365 N N . HIS A 1 184 ? -14.269 3.997 -15.436 1.00 30.05 184 HIS A N 1
ATOM 1366 C CA . HIS A 1 184 ? -13.080 3.471 -14.777 1.00 30.05 184 HIS A CA 1
ATOM 1367 C C . HIS A 1 184 ? -12.665 4.438 -13.669 1.00 30.05 184 HIS A C 1
ATOM 1369 O O . HIS A 1 184 ? -12.262 5.568 -13.962 1.00 30.05 184 HIS A O 1
ATOM 1375 N N . PRO A 1 185 ? -12.774 4.041 -12.399 1.00 29.58 185 PRO A N 1
ATOM 1376 C CA . PRO A 1 185 ? -12.483 4.958 -11.337 1.00 29.58 185 PRO A CA 1
ATOM 1377 C C . PRO A 1 185 ? -10.982 4.843 -11.021 1.00 29.58 185 PRO A C 1
ATOM 1379 O O . PRO A 1 185 ? -10.383 3.764 -11.083 1.00 29.58 185 PRO A O 1
ATOM 1382 N N . ALA A 1 186 ? -10.346 5.993 -10.794 1.00 31.28 186 ALA A N 1
ATOM 1383 C CA . ALA A 1 186 ? -8.928 6.090 -10.465 1.00 31.28 186 ALA A CA 1
ATOM 1384 C C . ALA A 1 186 ? -8.572 5.161 -9.279 1.00 31.28 186 ALA A C 1
ATOM 1386 O O . ALA A 1 186 ? -9.455 4.841 -8.483 1.00 31.28 186 ALA A O 1
ATOM 1387 N N . PRO A 1 187 ? -7.297 4.760 -9.098 1.00 38.53 187 PRO A N 1
ATOM 1388 C CA . PRO A 1 187 ? -6.869 3.915 -7.976 1.00 38.53 187 PRO A CA 1
ATOM 1389 C C . PRO A 1 187 ? -7.292 4.411 -6.575 1.00 38.53 187 PRO A C 1
ATOM 1391 O O . PRO A 1 187 ? -7.273 3.616 -5.638 1.00 38.53 187 PRO A O 1
ATOM 1394 N N . ASP A 1 188 ? -7.718 5.674 -6.455 1.00 40.47 188 ASP A N 1
ATOM 1395 C CA . ASP A 1 188 ? -8.213 6.334 -5.241 1.00 40.47 188 ASP A CA 1
ATOM 1396 C C . ASP A 1 188 ? -9.722 6.185 -4.966 1.00 40.47 188 ASP A C 1
ATOM 1398 O O . ASP A 1 188 ? -10.191 6.609 -3.906 1.00 40.47 188 ASP A O 1
ATOM 1402 N N . SER A 1 189 ? -10.511 5.623 -5.885 1.00 44.16 189 SER A N 1
ATOM 1403 C CA . SER A 1 189 ? -11.971 5.761 -5.822 1.00 44.16 189 SER A CA 1
ATOM 1404 C C . SER A 1 189 ? -12.644 5.024 -4.670 1.00 44.16 189 SER A C 1
ATOM 1406 O O . SER A 1 189 ? -13.640 5.488 -4.128 1.00 44.16 189 SER A O 1
ATOM 1408 N N . SER A 1 190 ? -12.089 3.890 -4.243 1.00 50.16 190 SER A N 1
ATOM 1409 C CA . SER A 1 190 ? -12.659 3.125 -3.130 1.00 50.16 190 SER A CA 1
ATOM 1410 C C . SER A 1 190 ? -12.537 3.868 -1.795 1.00 50.16 190 SER A C 1
ATOM 1412 O O . SER A 1 190 ? -13.335 3.642 -0.894 1.00 50.16 190 SER A O 1
ATOM 1414 N N . LEU A 1 191 ? -11.554 4.771 -1.664 1.00 50.53 191 LEU A N 1
ATOM 1415 C CA . LEU A 1 191 ? -11.358 5.604 -0.474 1.00 50.53 191 LEU A CA 1
ATOM 1416 C C . LEU A 1 191 ? -12.101 6.942 -0.552 1.00 50.53 191 LEU A C 1
ATOM 1418 O O . LEU A 1 191 ? -12.207 7.621 0.467 1.00 50.53 191 LEU A O 1
ATOM 1422 N N . THR A 1 192 ? -12.543 7.378 -1.736 1.00 53.25 192 THR A N 1
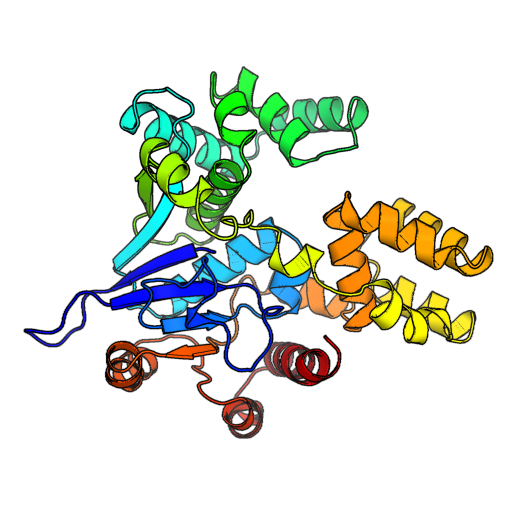ATOM 1423 C CA . THR A 1 192 ? -13.346 8.606 -1.890 1.00 53.25 192 THR A CA 1
ATOM 1424 C C . THR A 1 192 ? -14.828 8.386 -1.614 1.00 53.25 192 THR A C 1
ATOM 1426 O O . THR A 1 192 ? -15.513 9.354 -1.296 1.00 53.25 192 THR A O 1
ATOM 1429 N N . ASP A 1 193 ? -15.300 7.141 -1.696 1.00 61.06 193 ASP A N 1
ATOM 1430 C CA . ASP A 1 193 ? -16.715 6.787 -1.521 1.00 61.06 193 ASP A CA 1
ATOM 1431 C C . ASP A 1 193 ? -17.111 6.556 -0.048 1.00 61.06 193 ASP A C 1
ATOM 1433 O O . ASP A 1 193 ? -18.287 6.368 0.259 1.00 61.06 193 ASP A O 1
ATOM 1437 N N . LEU A 1 194 ? -16.144 6.584 0.878 1.00 70.69 194 LEU A N 1
ATOM 1438 C CA . LEU A 1 194 ? -16.395 6.469 2.316 1.00 70.69 194 LEU A CA 1
ATOM 1439 C C . LEU A 1 194 ? -17.035 7.752 2.860 1.00 70.69 194 LEU A C 1
ATOM 1441 O O . LEU A 1 194 ? -16.490 8.849 2.700 1.00 70.69 194 LEU A O 1
ATOM 1445 N N . ASP A 1 195 ? -18.143 7.612 3.593 1.00 82.50 195 ASP A N 1
ATOM 1446 C CA . ASP A 1 195 ? -18.733 8.716 4.353 1.00 82.50 195 ASP A CA 1
ATOM 1447 C C . ASP A 1 195 ? -17.898 8.999 5.612 1.00 82.50 195 ASP A C 1
ATOM 1449 O O . ASP A 1 195 ? -18.224 8.608 6.735 1.00 82.50 195 ASP A O 1
ATOM 1453 N N . LEU A 1 196 ? -16.777 9.698 5.409 1.00 84.06 196 LEU A N 1
ATOM 1454 C CA . LEU A 1 196 ? -15.873 10.106 6.484 1.00 84.06 196 LEU A CA 1
ATOM 1455 C C . LEU A 1 196 ? -16.590 10.906 7.571 1.00 84.06 196 LEU A C 1
ATOM 1457 O O . LEU A 1 196 ? -16.173 10.852 8.723 1.00 84.06 196 LEU A O 1
ATOM 1461 N N . TYR A 1 197 ? -17.641 11.657 7.225 1.00 87.44 197 TYR A N 1
ATOM 1462 C CA . TYR A 1 197 ? -18.381 12.431 8.212 1.00 87.44 197 TYR A CA 1
ATOM 1463 C C . TYR A 1 197 ? -19.092 11.495 9.188 1.00 87.44 197 TYR A C 1
ATOM 1465 O O . TYR A 1 197 ? -18.846 11.595 10.388 1.00 87.44 197 TYR A O 1
ATOM 1473 N N . ALA A 1 198 ? -19.879 10.543 8.677 1.00 87.38 198 ALA A N 1
ATOM 1474 C CA . ALA A 1 198 ? -20.566 9.555 9.504 1.00 87.38 198 ALA A CA 1
ATOM 1475 C C . ALA A 1 198 ? -19.592 8.726 10.359 1.00 87.38 198 ALA A C 1
ATOM 1477 O O . ALA A 1 198 ? -19.843 8.509 11.544 1.00 87.38 198 ALA A O 1
ATOM 1478 N N . LEU A 1 199 ? -18.454 8.320 9.787 1.00 87.50 199 LEU A N 1
ATOM 1479 C CA . LEU A 1 199 ? -17.437 7.524 10.482 1.00 87.50 199 LEU A CA 1
ATOM 1480 C C . LEU A 1 199 ? -16.690 8.309 11.575 1.00 87.50 199 LEU A C 1
ATOM 1482 O O . LEU A 1 199 ? -16.304 7.739 12.596 1.00 87.50 199 LEU A O 1
ATOM 1486 N N . LEU A 1 200 ? -16.480 9.615 11.386 1.00 90.25 200 LEU A N 1
ATOM 1487 C CA . LEU A 1 200 ? -15.791 10.467 12.360 1.00 90.25 200 LEU A CA 1
ATOM 1488 C C . LEU A 1 200 ? -16.718 11.029 13.434 1.00 90.25 200 LEU A C 1
ATOM 1490 O O . LEU A 1 200 ? -16.223 11.359 14.511 1.00 90.25 200 LEU A O 1
ATOM 1494 N N . THR A 1 201 ? -18.030 11.130 13.195 1.00 91.12 201 THR A N 1
ATOM 1495 C CA . THR A 1 201 ? -18.985 11.668 14.178 1.00 91.12 201 THR A CA 1
ATOM 1496 C C . THR A 1 201 ? -18.856 11.009 15.560 1.00 91.12 201 THR A C 1
ATOM 1498 O O . THR A 1 201 ? -18.746 11.756 16.535 1.00 91.12 201 THR A O 1
ATOM 1501 N N . PRO A 1 202 ? -18.781 9.669 15.704 1.00 90.69 202 PRO A N 1
ATOM 1502 C CA . PRO A 1 202 ? -18.588 9.036 17.010 1.00 90.69 202 PRO A CA 1
ATOM 1503 C C . PRO A 1 202 ? -17.261 9.421 17.674 1.00 90.69 202 PRO A C 1
ATOM 1505 O O . PRO A 1 202 ? -17.213 9.632 18.881 1.00 90.69 202 PRO A O 1
ATOM 1508 N N . VAL A 1 203 ? -16.187 9.558 16.889 1.00 90.94 203 VAL A N 1
ATOM 1509 C CA . VAL A 1 203 ? -14.863 9.958 17.390 1.00 90.94 203 VAL A CA 1
ATOM 1510 C C . VAL A 1 203 ? -14.874 11.412 17.864 1.00 90.94 203 VAL A C 1
ATOM 1512 O O . VAL A 1 203 ? -14.318 11.722 18.911 1.00 90.94 203 VAL A O 1
ATOM 1515 N N . PHE A 1 204 ? -15.541 12.297 17.125 1.00 91.81 204 PHE A N 1
ATOM 1516 C CA . PHE A 1 204 ? -15.692 13.717 17.460 1.00 91.81 204 PHE A CA 1
ATOM 1517 C C . PHE A 1 204 ? -16.730 13.978 18.561 1.00 91.81 204 PHE A C 1
ATOM 1519 O O . PHE A 1 204 ? -16.851 15.108 19.016 1.00 91.81 204 PHE A O 1
ATOM 1526 N N . SER A 1 205 ? -17.463 12.952 18.995 1.00 91.88 205 SER A N 1
ATOM 1527 C CA . SER A 1 205 ? -18.416 13.036 20.112 1.00 91.88 205 SER A CA 1
ATOM 1528 C C . SER A 1 205 ? -17.816 12.575 21.446 1.00 91.88 205 SER A C 1
ATOM 1530 O O . SER A 1 205 ? -18.515 12.561 22.457 1.00 91.88 205 SER A O 1
ATOM 1532 N N . LEU A 1 206 ? -16.545 12.156 21.455 1.00 92.25 206 LEU A N 1
ATOM 1533 C CA . LEU A 1 206 ? -15.822 11.787 22.672 1.00 92.25 206 LEU A CA 1
ATOM 1534 C C . LEU A 1 206 ? -15.664 12.990 23.614 1.00 92.25 206 LEU A C 1
ATOM 1536 O O . LEU A 1 206 ? -15.794 14.140 23.202 1.00 92.25 206 LEU A O 1
ATOM 1540 N N . SER A 1 207 ? -15.347 12.730 24.887 1.00 94.44 207 SER A N 1
ATOM 1541 C CA . SER A 1 207 ? -14.881 13.796 25.780 1.00 94.44 207 SER A CA 1
ATOM 1542 C C .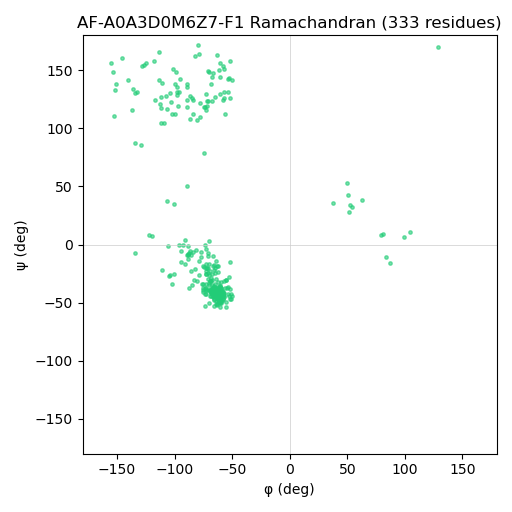 SER A 1 207 ? -13.593 14.414 25.224 1.00 94.44 207 SER A C 1
ATOM 1544 O O . SER A 1 207 ? -12.860 13.768 24.468 1.00 94.44 207 SER A O 1
ATOM 1546 N N . LYS A 1 208 ? -13.284 15.661 25.598 1.00 92.31 208 LYS A N 1
ATOM 1547 C CA . LYS A 1 208 ? -12.049 16.319 25.147 1.00 92.31 208 LYS A CA 1
ATOM 1548 C C . LYS A 1 208 ? -10.818 15.500 25.545 1.00 92.31 208 LYS A C 1
ATOM 1550 O O . LYS A 1 208 ? -9.936 15.294 24.719 1.00 92.31 208 LYS A O 1
ATOM 1555 N N . GLU A 1 209 ? -10.791 15.002 26.778 1.00 92.75 209 GLU A N 1
ATOM 1556 C CA . GLU A 1 209 ? -9.710 14.175 27.308 1.00 92.75 209 GLU A CA 1
ATOM 1557 C C . GLU A 1 209 ? -9.546 12.876 26.503 1.00 92.75 209 GLU A C 1
ATOM 1559 O O . GLU A 1 209 ? -8.429 12.494 26.153 1.00 92.75 209 GLU A O 1
ATOM 1564 N N . ASP A 1 210 ? -10.651 12.208 26.160 1.00 92.12 210 ASP A N 1
ATOM 1565 C CA . ASP A 1 210 ? -10.620 10.974 25.371 1.00 92.12 210 ASP A CA 1
ATOM 1566 C C . ASP A 1 210 ? -10.219 11.214 23.916 1.00 92.12 210 ASP A C 1
ATOM 1568 O O . ASP A 1 210 ? -9.474 10.414 23.343 1.00 92.12 210 ASP A O 1
ATOM 1572 N N . PHE A 1 211 ? -10.696 12.310 23.326 1.00 92.06 211 PHE A N 1
ATOM 1573 C CA . PHE A 1 211 ? -10.343 12.719 21.974 1.00 92.06 211 PHE A CA 1
ATOM 1574 C C . PHE A 1 211 ? -8.851 13.042 21.866 1.00 92.06 211 PHE A C 1
ATOM 1576 O O . PHE A 1 211 ? -8.170 12.462 21.018 1.00 92.06 211 PHE A O 1
ATOM 1583 N N . ASP A 1 212 ? -8.332 13.904 22.747 1.00 90.12 212 ASP A N 1
ATOM 1584 C CA . ASP A 1 212 ? -6.920 14.295 22.763 1.00 90.12 212 ASP A CA 1
ATOM 1585 C C . ASP A 1 212 ? -6.027 13.061 22.984 1.00 90.12 212 ASP A C 1
ATOM 1587 O O . ASP A 1 212 ? -5.107 12.817 22.203 1.00 90.12 212 ASP A O 1
ATOM 1591 N N . ARG A 1 213 ? -6.374 12.189 23.943 1.00 89.44 213 ARG A N 1
ATOM 1592 C CA . ARG A 1 213 ? -5.658 10.923 24.177 1.00 89.44 213 ARG A CA 1
ATOM 1593 C C . ARG A 1 213 ? -5.656 10.013 22.947 1.00 89.44 213 ARG A C 1
ATOM 1595 O O . ARG A 1 213 ? -4.633 9.414 22.614 1.00 89.44 213 ARG A O 1
ATOM 1602 N N . ARG A 1 214 ? -6.795 9.864 22.263 1.00 89.38 214 ARG A N 1
ATOM 1603 C CA . ARG A 1 214 ? -6.894 9.034 21.051 1.00 89.38 214 ARG A CA 1
ATOM 1604 C C . ARG A 1 214 ? -6.068 9.619 19.906 1.00 89.38 214 ARG A C 1
ATOM 1606 O O . ARG A 1 214 ? -5.405 8.869 19.186 1.00 89.38 214 ARG A O 1
ATOM 1613 N N . LEU A 1 215 ? -6.088 10.939 19.755 1.00 89.12 215 LEU A N 1
ATOM 1614 C CA . LEU A 1 215 ? -5.332 11.656 18.739 1.00 89.12 215 LEU A CA 1
ATOM 1615 C C . LEU A 1 215 ? -3.820 11.529 18.965 1.00 89.12 215 LEU A C 1
ATOM 1617 O O . LEU A 1 215 ? -3.097 11.173 18.036 1.00 89.12 215 LEU A O 1
ATOM 1621 N N . GLU A 1 216 ? -3.352 11.730 20.197 1.00 85.94 216 GLU A N 1
ATOM 1622 C CA . GLU A 1 216 ? -1.946 11.560 20.586 1.00 85.94 216 GLU A CA 1
ATOM 1623 C C . GLU A 1 216 ? -1.466 10.119 20.393 1.00 85.94 216 GLU A C 1
ATOM 1625 O O . GLU A 1 216 ? -0.401 9.890 19.822 1.00 85.94 216 GLU A O 1
ATOM 1630 N N . ASN A 1 217 ? -2.280 9.131 20.774 1.00 85.75 217 ASN A N 1
ATOM 1631 C CA . ASN A 1 217 ? -1.946 7.722 20.567 1.00 85.75 217 ASN A CA 1
ATOM 1632 C C . ASN A 1 217 ? -1.850 7.346 19.083 1.00 85.75 217 ASN A C 1
ATOM 1634 O O . ASN A 1 217 ? -1.087 6.449 18.728 1.00 85.75 217 ASN A O 1
ATOM 1638 N N . THR A 1 218 ? -2.603 8.021 18.212 1.00 84.56 218 THR A N 1
ATOM 1639 C CA . THR A 1 218 ? -2.547 7.843 16.750 1.00 84.56 218 THR A CA 1
ATOM 1640 C C . THR A 1 218 ? -1.345 8.582 16.136 1.00 84.56 218 THR A C 1
ATOM 1642 O O . THR A 1 218 ? -0.826 8.198 15.087 1.00 84.56 218 THR A O 1
ATOM 1645 N N . ALA A 1 219 ? -0.869 9.646 16.786 1.00 71.00 219 ALA A N 1
ATOM 1646 C CA . ALA A 1 219 ? 0.123 10.566 16.252 1.00 71.00 219 ALA A CA 1
ATOM 1647 C C . ALA A 1 219 ? 1.550 9.988 16.185 1.00 71.00 219 ALA A C 1
ATOM 1649 O O . ALA A 1 219 ? 2.215 9.761 17.192 1.00 71.00 219 ALA A O 1
ATOM 1650 N N . GLY A 1 220 ? 2.075 9.844 14.964 1.00 62.38 220 GLY A N 1
ATOM 1651 C CA . GLY A 1 220 ? 3.447 9.405 14.668 1.00 62.38 220 GLY A CA 1
ATOM 1652 C C . GLY A 1 220 ? 4.401 10.502 14.176 1.00 62.38 220 GLY A C 1
ATOM 1653 O O . GLY A 1 220 ? 5.200 10.226 13.293 1.00 62.38 220 GLY A O 1
ATOM 1654 N N . GLY A 1 221 ? 4.319 11.737 14.692 1.00 59.25 221 GLY A N 1
ATOM 1655 C CA . GLY A 1 221 ? 5.172 12.863 14.245 1.00 59.25 221 GLY A CA 1
ATOM 1656 C C . GLY A 1 221 ? 4.480 13.896 13.342 1.00 59.25 221 GLY A C 1
ATOM 1657 O O . GLY A 1 221 ? 5.124 14.785 12.798 1.00 59.25 221 GLY A O 1
ATOM 1658 N N . TYR A 1 222 ? 3.156 13.825 13.221 1.00 65.88 222 TYR A N 1
ATOM 1659 C CA . TYR A 1 222 ? 2.336 14.714 12.394 1.00 65.88 222 TYR A CA 1
ATOM 1660 C C . TYR A 1 222 ? 1.868 15.982 13.140 1.00 65.88 222 TYR A C 1
ATOM 1662 O O . TYR A 1 222 ? 0.682 16.303 13.144 1.00 65.88 222 TYR A O 1
ATOM 1670 N N . GLY A 1 223 ? 2.784 16.710 13.790 1.00 69.75 223 GLY A N 1
ATOM 1671 C CA . GLY A 1 223 ? 2.451 17.833 14.690 1.00 69.75 223 GLY A CA 1
ATOM 1672 C C . GLY A 1 223 ? 1.484 18.872 14.102 1.00 69.75 223 GLY A C 1
ATOM 1673 O O . GLY A 1 223 ? 0.512 19.254 14.749 1.00 69.75 223 GLY A O 1
ATOM 1674 N N . VAL A 1 224 ? 1.697 19.26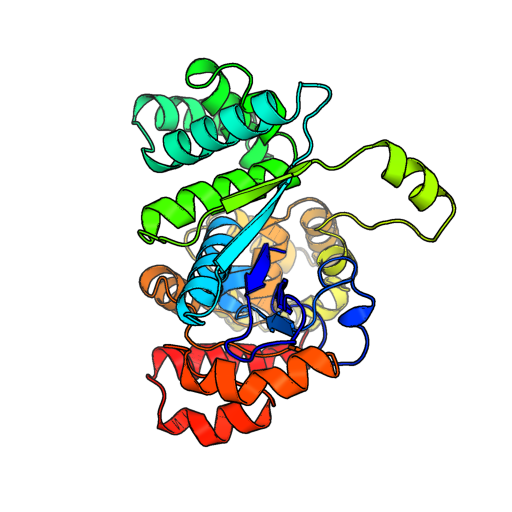8 12.845 1.00 71.38 224 VAL A N 1
ATOM 1675 C CA . VAL A 1 224 ? 0.856 20.261 12.147 1.00 71.38 224 VAL A CA 1
ATOM 1676 C C . VAL A 1 224 ? -0.552 19.725 11.852 1.00 71.38 224 VAL A C 1
ATOM 1678 O O . VAL A 1 224 ? -1.542 20.439 12.005 1.00 71.38 224 VAL A O 1
ATOM 1681 N N . LEU A 1 225 ? -0.671 18.453 11.460 1.00 79.69 225 LEU A N 1
ATOM 1682 C CA . LEU A 1 225 ? -1.972 17.819 11.210 1.00 79.69 225 LEU A CA 1
ATOM 1683 C C . LEU A 1 225 ? -2.765 17.642 12.507 1.00 79.69 225 LEU A C 1
ATOM 1685 O O . LEU A 1 225 ? -3.969 17.876 12.507 1.00 79.69 225 LEU A O 1
ATOM 1689 N N . ILE A 1 226 ? -2.097 17.296 13.612 1.00 84.00 226 ILE A N 1
ATOM 1690 C CA . ILE A 1 226 ? -2.723 17.188 14.939 1.00 84.00 226 ILE A CA 1
ATOM 1691 C C . ILE A 1 226 ? -3.354 18.521 15.332 1.00 84.00 226 ILE A C 1
ATOM 1693 O O . ILE A 1 226 ? -4.530 18.545 15.684 1.00 84.00 226 ILE A O 1
ATOM 1697 N N . GLN A 1 227 ? -2.612 19.625 15.203 1.00 83.44 227 GLN A N 1
ATOM 1698 C CA . GLN A 1 227 ? -3.131 20.962 15.502 1.00 83.44 227 GLN A CA 1
ATOM 1699 C C . GLN A 1 227 ? -4.364 21.284 14.653 1.00 83.44 227 GLN A C 1
ATOM 1701 O O . GLN A 1 227 ? -5.398 21.663 15.196 1.00 83.44 227 GLN A O 1
ATOM 1706 N N . SER A 1 228 ? -4.302 21.027 13.342 1.00 84.31 228 SER A N 1
ATOM 1707 C CA . SER A 1 228 ? -5.438 21.245 12.437 1.00 84.31 228 SER A CA 1
ATOM 1708 C C . SER A 1 228 ? -6.673 20.414 12.817 1.00 84.31 228 SER A C 1
ATOM 1710 O O . SER A 1 228 ? -7.798 20.889 12.664 1.00 84.31 228 SER A O 1
ATOM 1712 N N . ILE A 1 229 ? -6.489 19.186 13.310 1.00 89.31 229 ILE A N 1
ATOM 1713 C CA . ILE A 1 229 ? -7.583 18.308 13.746 1.00 89.31 229 ILE A CA 1
ATOM 1714 C C . ILE A 1 229 ? -8.149 18.765 15.098 1.00 89.31 229 ILE A C 1
ATOM 1716 O O . ILE A 1 229 ? -9.368 18.795 15.267 1.00 89.31 229 ILE A O 1
ATOM 1720 N N . GLN A 1 230 ? -7.296 19.174 16.041 1.00 89.62 230 GLN A N 1
ATOM 1721 C CA . GLN A 1 230 ? -7.722 19.729 17.331 1.00 89.62 230 GLN A CA 1
ATOM 1722 C C . GLN A 1 230 ? -8.498 21.035 17.162 1.00 89.62 230 GLN A C 1
ATOM 1724 O O . GLN A 1 230 ? -9.501 21.246 17.839 1.00 89.62 230 GLN A O 1
ATOM 1729 N N . GLU A 1 231 ? -8.066 21.907 16.252 1.00 89.19 231 GLU A N 1
ATOM 1730 C CA . GLU A 1 231 ? -8.806 23.115 15.890 1.00 89.19 231 GLU A CA 1
ATOM 1731 C C . GLU A 1 231 ? -10.170 22.768 15.298 1.00 89.19 231 GLU A C 1
ATOM 1733 O O . GLU A 1 231 ? -11.177 23.353 15.698 1.00 89.19 231 GLU A O 1
ATOM 1738 N N . ALA A 1 232 ? -10.227 21.778 14.402 1.00 89.38 232 ALA A N 1
ATOM 1739 C CA . ALA A 1 232 ? -11.488 21.341 13.821 1.00 89.38 232 ALA A CA 1
ATOM 1740 C C . ALA A 1 232 ? -12.453 20.764 14.868 1.00 89.38 232 ALA A C 1
ATOM 1742 O O . ALA A 1 232 ? -13.656 21.022 14.812 1.00 89.38 232 ALA A O 1
ATOM 1743 N N . TYR A 1 233 ? -11.926 20.029 15.848 1.00 90.69 233 TYR A N 1
ATOM 1744 C CA . TYR A 1 233 ? -12.687 19.529 16.989 1.00 90.69 233 TYR A CA 1
ATOM 1745 C C . TYR A 1 233 ? -13.222 20.677 17.860 1.00 90.69 233 TYR A C 1
ATOM 1747 O O . TYR A 1 233 ? -14.424 20.763 18.094 1.00 90.69 233 TYR A O 1
ATOM 1755 N N . ARG A 1 234 ? -12.363 21.625 18.266 1.00 90.19 234 ARG A N 1
ATOM 1756 C CA . ARG A 1 234 ? -12.754 22.781 19.100 1.00 90.19 234 ARG A CA 1
ATOM 1757 C C . ARG A 1 234 ? -13.793 23.679 18.429 1.00 90.19 234 ARG A C 1
ATOM 1759 O O . ARG A 1 234 ? -14.670 24.206 19.106 1.00 90.19 234 ARG A O 1
ATOM 1766 N N . ASN A 1 235 ? -13.696 23.839 17.112 1.00 91.94 235 ASN A N 1
ATOM 1767 C CA . ASN A 1 235 ? -14.570 24.712 16.331 1.00 91.94 235 ASN A CA 1
ATOM 1768 C C . ASN A 1 235 ? -15.819 23.995 15.788 1.00 91.94 235 ASN A C 1
ATOM 1770 O O . ASN A 1 235 ? -16.582 24.606 15.042 1.00 91.94 235 ASN A O 1
ATOM 1774 N N . ASN A 1 236 ? -16.034 22.712 16.118 1.00 87.62 236 ASN A N 1
ATOM 1775 C CA . ASN A 1 236 ? -17.109 21.882 15.557 1.00 87.62 236 ASN A CA 1
ATOM 1776 C C . ASN A 1 236 ? -17.145 21.872 14.012 1.00 87.62 236 ASN A C 1
ATOM 1778 O O . ASN A 1 236 ? -18.208 21.773 13.395 1.00 87.62 236 ASN A O 1
ATOM 1782 N N . SER A 1 237 ? -15.982 21.942 13.359 1.00 92.12 237 SER A N 1
ATOM 1783 C CA . SER A 1 237 ? -15.852 22.054 11.898 1.00 92.12 237 SER A CA 1
ATOM 1784 C C . SER A 1 237 ? -15.509 20.728 11.208 1.00 92.12 237 SER A C 1
ATOM 1786 O O . SER A 1 237 ? -14.838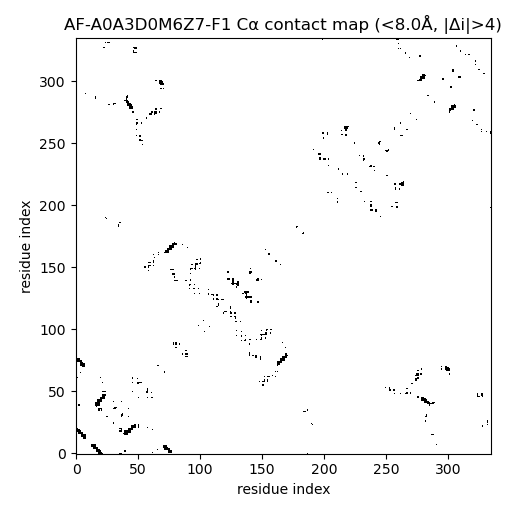 20.692 10.174 1.00 92.12 237 SER A O 1
ATOM 1788 N N . LEU A 1 238 ? -16.031 19.608 11.726 1.00 90.69 238 LEU A N 1
ATOM 1789 C CA . LEU A 1 238 ? -15.810 18.266 11.166 1.00 90.69 238 LEU A CA 1
ATOM 1790 C C . LEU A 1 238 ? -16.119 18.188 9.658 1.00 90.69 238 LEU A C 1
ATOM 1792 O O . LEU A 1 238 ? -15.383 17.557 8.903 1.00 90.69 238 LEU A O 1
ATOM 1796 N N . LYS A 1 239 ? -17.171 18.872 9.186 1.00 89.88 239 LYS A N 1
ATOM 1797 C CA . LYS A 1 239 ? -17.522 18.901 7.753 1.00 89.88 239 LYS A CA 1
ATOM 1798 C C . LYS A 1 239 ? -16.405 19.495 6.892 1.00 89.88 239 LYS A C 1
ATOM 1800 O O . LYS A 1 239 ? -16.141 18.983 5.806 1.00 89.88 239 LYS A O 1
ATOM 1805 N N . ASP A 1 240 ? -15.745 20.547 7.365 1.00 89.44 240 ASP A N 1
ATOM 1806 C CA . ASP A 1 240 ? -14.652 21.194 6.636 1.00 89.44 240 ASP A CA 1
ATOM 1807 C C . ASP A 1 240 ? -13.392 20.329 6.644 1.00 89.44 240 ASP A C 1
ATOM 1809 O O . ASP A 1 240 ? -12.724 20.198 5.616 1.00 89.44 240 ASP A O 1
ATOM 1813 N N . LEU A 1 241 ? -13.126 19.653 7.765 1.00 90.38 241 LEU A N 1
ATOM 1814 C CA . LEU A 1 241 ? -12.053 18.669 7.863 1.00 90.38 241 LEU A CA 1
ATOM 1815 C C . LEU A 1 241 ? -12.252 17.515 6.865 1.00 90.38 241 LEU A C 1
ATOM 1817 O O . LEU A 1 241 ? -11.323 17.179 6.129 1.00 90.38 241 LEU A O 1
ATOM 1821 N N . CYS A 1 242 ? -13.469 16.966 6.764 1.00 88.50 242 CYS A N 1
ATOM 1822 C CA . CYS A 1 242 ? -13.798 15.925 5.785 1.00 88.50 242 CYS A CA 1
ATOM 1823 C C . CYS A 1 242 ? -13.617 16.414 4.338 1.00 88.50 242 CYS A C 1
ATOM 1825 O O . CYS A 1 242 ? -13.033 15.704 3.520 1.00 88.50 242 CYS A O 1
ATOM 1827 N N . ARG A 1 243 ? -14.044 17.644 4.014 1.00 87.19 243 ARG A N 1
ATOM 1828 C CA . ARG A 1 243 ? -13.826 18.246 2.680 1.00 87.19 243 ARG A CA 1
ATOM 1829 C C . ARG A 1 243 ? -12.344 18.399 2.344 1.00 87.19 243 ARG A C 1
ATOM 1831 O O . ARG A 1 243 ? -11.954 18.203 1.195 1.00 87.19 243 ARG A O 1
ATOM 1838 N N . LYS A 1 244 ? -11.506 18.741 3.327 1.00 86.75 244 LYS A N 1
ATOM 1839 C CA . LYS A 1 244 ? -10.049 18.808 3.145 1.00 86.75 244 LYS A CA 1
ATOM 1840 C C . LYS A 1 244 ? -9.468 17.413 2.889 1.00 86.75 244 LYS A C 1
ATOM 1842 O O . LYS A 1 244 ? -8.728 17.231 1.925 1.00 86.75 244 LYS A O 1
ATOM 1847 N N . ALA A 1 245 ? -9.881 16.414 3.669 1.00 85.44 245 ALA A N 1
ATOM 1848 C CA . ALA A 1 245 ? -9.458 15.018 3.515 1.00 85.44 245 ALA A CA 1
ATOM 1849 C C . ALA A 1 245 ? -9.870 14.391 2.166 1.00 85.44 245 ALA A C 1
ATOM 1851 O O . ALA A 1 245 ? -9.225 13.470 1.666 1.00 85.44 245 ALA A O 1
ATOM 1852 N N . GLN A 1 246 ? -10.912 14.903 1.507 1.00 80.38 246 GLN A N 1
ATOM 1853 C CA . GLN A 1 246 ? -11.254 14.485 0.140 1.00 80.38 246 GLN A CA 1
ATOM 1854 C C . GLN A 1 246 ? -10.186 14.861 -0.901 1.00 80.38 246 GLN A C 1
ATOM 1856 O O . GLN A 1 246 ? -10.130 14.240 -1.958 1.00 80.38 246 GLN A O 1
ATOM 1861 N N . LYS A 1 247 ? -9.317 15.833 -0.615 1.00 78.25 247 LYS A N 1
ATOM 1862 C CA . LYS A 1 247 ? -8.244 16.272 -1.525 1.00 78.25 247 LYS A CA 1
ATOM 1863 C C . LYS A 1 247 ? -6.848 15.905 -1.028 1.00 78.25 247 LYS A C 1
ATOM 1865 O O . LYS A 1 247 ? -5.922 15.829 -1.825 1.00 78.25 247 LYS A O 1
ATOM 1870 N N . ASP A 1 248 ? -6.714 15.683 0.273 1.00 79.31 248 ASP A N 1
ATOM 1871 C CA . ASP A 1 248 ? -5.459 15.380 0.950 1.00 79.31 248 ASP A CA 1
ATOM 1872 C C . ASP A 1 248 ? -5.455 13.914 1.410 1.00 79.31 248 ASP A C 1
ATOM 1874 O O . ASP A 1 248 ? -6.141 13.543 2.367 1.00 79.31 248 ASP A O 1
ATOM 1878 N N . LEU A 1 249 ? -4.704 13.072 0.691 1.00 77.56 249 LEU A N 1
ATOM 1879 C CA . LEU A 1 249 ? -4.595 11.641 0.978 1.00 77.56 249 LEU A CA 1
ATOM 1880 C C . LEU A 1 249 ? -3.959 11.380 2.350 1.00 77.56 249 LEU A C 1
ATOM 1882 O O . LEU A 1 249 ? -4.436 10.510 3.071 1.00 77.56 249 LEU A O 1
ATOM 1886 N N . GLU A 1 250 ? -2.935 12.139 2.743 1.00 79.88 250 GLU A N 1
ATOM 1887 C CA . GLU A 1 250 ? -2.256 11.954 4.032 1.00 79.88 250 GLU A CA 1
ATOM 1888 C C . GLU A 1 250 ? -3.201 12.269 5.193 1.00 79.88 250 GLU A C 1
ATOM 1890 O O . GLU A 1 250 ? -3.318 11.478 6.136 1.00 79.88 250 GLU A O 1
ATOM 1895 N N . LEU A 1 251 ? -3.951 13.373 5.092 1.00 84.31 251 LEU A N 1
ATOM 1896 C CA . LEU A 1 251 ? -5.001 13.692 6.056 1.00 84.31 251 LEU A CA 1
ATOM 1897 C C . LEU A 1 251 ? -6.075 12.599 6.077 1.00 84.31 251 LEU A C 1
ATOM 1899 O O . LEU A 1 251 ? -6.482 12.168 7.153 1.00 84.31 251 LEU A O 1
ATOM 1903 N N . ARG A 1 252 ? -6.516 12.104 4.916 1.00 84.94 252 ARG A N 1
ATOM 1904 C CA . ARG A 1 252 ? -7.518 11.030 4.852 1.00 84.94 252 ARG A CA 1
ATOM 1905 C C . ARG A 1 252 ? -7.048 9.756 5.542 1.00 84.94 252 ARG A C 1
ATOM 1907 O O . ARG A 1 252 ? -7.773 9.221 6.376 1.00 84.94 252 ARG A O 1
ATOM 1914 N N . LEU A 1 253 ? -5.843 9.284 5.226 1.00 82.12 253 LEU A N 1
ATOM 1915 C CA . LEU A 1 253 ? -5.259 8.097 5.848 1.00 82.12 253 LEU A CA 1
ATOM 1916 C C . LEU A 1 253 ? -5.075 8.305 7.354 1.00 82.12 253 LEU A C 1
ATOM 1918 O O . LEU A 1 253 ? -5.317 7.392 8.139 1.00 82.12 253 LEU A O 1
ATOM 1922 N N . PHE A 1 254 ? -4.704 9.513 7.790 1.00 86.38 254 PHE A N 1
ATOM 1923 C CA . PHE A 1 254 ? -4.647 9.854 9.210 1.00 86.38 254 PHE A CA 1
ATOM 1924 C C . PHE A 1 254 ? -6.018 9.761 9.897 1.00 86.38 254 PHE A C 1
ATOM 1926 O O . PHE A 1 254 ? -6.133 9.128 10.945 1.00 86.38 254 PHE A O 1
ATOM 1933 N N . LEU A 1 255 ? -7.070 10.327 9.303 1.00 88.31 255 LEU A N 1
ATOM 1934 C CA . LEU A 1 255 ? -8.423 10.253 9.861 1.00 88.31 255 LEU A CA 1
ATOM 1935 C C . LEU A 1 255 ? -8.949 8.815 9.903 1.00 88.31 255 LEU A C 1
ATOM 1937 O O . LEU A 1 255 ? -9.569 8.421 10.886 1.00 88.31 255 LEU A O 1
ATOM 1941 N N . LEU A 1 256 ? -8.646 8.000 8.893 1.00 86.19 256 LEU A N 1
ATOM 1942 C CA . LEU A 1 256 ? -8.998 6.579 8.894 1.00 86.19 256 LEU A CA 1
ATOM 1943 C C . LEU A 1 256 ? -8.240 5.793 9.975 1.00 86.19 256 LEU A C 1
ATOM 1945 O O . LEU A 1 256 ? -8.842 4.946 10.631 1.00 86.19 256 LEU A O 1
ATOM 1949 N N . ARG A 1 257 ? -6.961 6.106 10.241 1.00 86.81 257 ARG A N 1
ATOM 1950 C CA . ARG A 1 257 ? -6.229 5.544 11.398 1.00 86.81 257 ARG A CA 1
ATOM 1951 C C . ARG A 1 257 ? -6.901 5.913 12.713 1.00 86.81 257 ARG A C 1
ATOM 1953 O O . ARG A 1 257 ? -7.041 5.056 13.585 1.00 86.81 257 ARG A O 1
ATOM 1960 N N . LEU A 1 258 ? -7.342 7.166 12.832 1.00 88.56 258 LEU A N 1
ATOM 1961 C CA . LEU A 1 258 ? -8.047 7.654 14.010 1.00 88.56 258 LEU A CA 1
ATOM 1962 C C . LEU A 1 258 ? -9.362 6.884 14.218 1.00 88.56 258 LEU A C 1
ATOM 1964 O O . LEU A 1 258 ? -9.605 6.412 15.331 1.00 88.56 258 LEU A O 1
ATOM 1968 N N . ILE A 1 259 ? -10.163 6.689 13.161 1.00 87.50 259 ILE A N 1
ATOM 1969 C CA . ILE A 1 259 ? -11.401 5.884 13.179 1.00 87.50 259 ILE A CA 1
ATOM 1970 C C . ILE A 1 259 ? -11.105 4.435 13.578 1.00 87.50 259 ILE A C 1
ATOM 1972 O O . ILE A 1 259 ? -11.706 3.935 14.523 1.00 87.50 259 ILE A O 1
ATOM 1976 N N . ALA A 1 260 ? -10.123 3.796 12.939 1.00 83.81 260 ALA A N 1
ATOM 1977 C CA . ALA A 1 260 ? -9.735 2.410 13.206 1.00 83.81 260 ALA A CA 1
ATOM 1978 C C . ALA A 1 260 ? -9.029 2.210 14.566 1.00 83.81 260 ALA A C 1
ATOM 1980 O O . ALA A 1 260 ? -8.784 1.082 14.996 1.00 83.81 260 ALA A O 1
ATOM 1981 N N . GLY A 1 261 ? -8.661 3.298 15.255 1.00 84.69 261 GLY A N 1
ATOM 1982 C CA . GLY A 1 261 ? -7.932 3.239 16.522 1.00 84.69 261 GLY A CA 1
ATOM 1983 C C . GLY A 1 261 ? -6.556 2.589 16.365 1.00 84.69 261 GLY A C 1
ATOM 1984 O O . GLY A 1 261 ? -6.144 1.791 17.213 1.00 84.69 261 GLY A O 1
ATOM 1985 N N . ILE A 1 262 ? -5.879 2.875 15.253 1.00 85.00 262 ILE A N 1
ATOM 1986 C CA . ILE A 1 262 ? -4.524 2.402 14.967 1.00 85.00 262 ILE A CA 1
ATOM 1987 C C . ILE A 1 262 ? -3.551 3.359 15.644 1.00 85.00 262 ILE A C 1
ATOM 1989 O O . ILE A 1 262 ? -3.439 4.522 15.263 1.00 85.00 262 ILE A O 1
ATOM 1993 N N . SER A 1 263 ? -2.852 2.864 16.660 1.00 84.31 263 SER A N 1
ATOM 1994 C CA . SER A 1 263 ? -1.865 3.653 17.388 1.00 84.31 263 SER A CA 1
ATOM 1995 C C . SER A 1 263 ? -0.541 3.755 16.630 1.00 84.31 263 SER A C 1
ATOM 1997 O O . SER A 1 263 ? -0.218 2.930 15.770 1.00 84.31 263 SER A O 1
ATOM 1999 N N . ARG A 1 264 ? 0.300 4.708 17.041 1.00 79.44 264 ARG A N 1
ATOM 2000 C CA . ARG A 1 264 ? 1.703 4.790 16.627 1.00 79.44 264 ARG A CA 1
ATOM 2001 C C . ARG A 1 264 ? 2.448 3.484 16.896 1.00 79.44 264 ARG A C 1
ATOM 2003 O O . ARG A 1 264 ? 3.278 3.103 16.080 1.00 79.44 264 ARG A O 1
ATOM 2010 N N . GLY A 1 265 ? 2.146 2.793 17.998 1.00 78.19 265 GLY A N 1
ATOM 2011 C CA . GLY A 1 265 ? 2.732 1.489 18.314 1.00 78.19 265 GLY A CA 1
ATOM 2012 C C . GLY A 1 265 ? 2.378 0.431 17.269 1.00 78.19 265 GLY A C 1
ATOM 2013 O O . GLY A 1 265 ? 3.262 -0.280 16.802 1.00 78.19 265 GLY A O 1
ATOM 2014 N N . ASN A 1 266 ? 1.118 0.397 16.817 1.00 78.06 266 ASN A N 1
ATOM 2015 C CA . ASN A 1 266 ? 0.685 -0.499 15.740 1.00 78.06 266 ASN A CA 1
ATOM 2016 C C . ASN A 1 266 ? 1.454 -0.214 14.441 1.00 78.06 266 ASN A C 1
ATOM 2018 O O . ASN A 1 266 ? 2.005 -1.135 13.838 1.00 78.06 266 ASN A O 1
ATOM 2022 N N . SER A 1 267 ? 1.527 1.058 14.031 1.00 73.88 267 SER A N 1
ATOM 2023 C CA . SER A 1 267 ? 2.265 1.465 12.828 1.00 73.88 267 SER A CA 1
ATOM 2024 C C . SER A 1 267 ? 3.765 1.218 12.948 1.00 73.88 267 SER A C 1
ATOM 2026 O O . SER A 1 267 ? 4.390 0.824 11.972 1.00 73.88 267 SER A O 1
ATOM 2028 N N . PHE A 1 268 ? 4.347 1.420 14.129 1.00 74.06 268 PHE A N 1
ATOM 2029 C CA . PHE A 1 268 ? 5.763 1.180 14.376 1.00 74.06 268 PHE A CA 1
ATOM 2030 C C . PHE A 1 268 ? 6.098 -0.306 14.319 1.00 74.06 268 PHE A C 1
ATOM 2032 O O . PHE A 1 268 ? 7.052 -0.665 13.645 1.00 74.06 268 PHE A O 1
ATOM 2039 N N . ILE A 1 269 ? 5.290 -1.173 14.935 1.00 71.12 269 ILE A N 1
ATOM 2040 C CA . ILE A 1 269 ? 5.459 -2.627 14.830 1.00 71.12 269 ILE A CA 1
ATOM 2041 C C . ILE A 1 269 ? 5.364 -3.063 13.366 1.00 71.12 269 ILE A C 1
ATOM 2043 O O . ILE A 1 269 ? 6.243 -3.780 12.912 1.00 71.12 269 ILE A O 1
ATOM 2047 N N . CYS A 1 270 ? 4.391 -2.554 12.602 1.00 68.06 270 CYS A N 1
ATOM 2048 C CA . CYS A 1 270 ? 4.280 -2.847 11.166 1.00 68.06 270 CYS A CA 1
ATOM 2049 C C . CYS A 1 270 ? 5.453 -2.290 10.338 1.00 68.06 270 CYS A C 1
ATOM 2051 O O . CYS A 1 270 ? 5.873 -2.894 9.354 1.00 68.06 270 CYS A O 1
ATOM 2053 N N . GLY A 1 271 ? 5.964 -1.115 10.712 1.00 59.47 271 GLY A N 1
ATOM 2054 C CA . GLY A 1 271 ? 7.081 -0.451 10.040 1.00 59.47 271 GLY A CA 1
ATOM 2055 C C . GLY A 1 271 ? 8.435 -1.088 10.350 1.00 59.47 271 GLY A C 1
ATOM 2056 O O . GLY A 1 271 ? 9.290 -1.143 9.474 1.00 59.47 271 GLY A O 1
ATOM 2057 N N . LEU A 1 272 ? 8.617 -1.604 11.568 1.00 53.94 272 LEU A N 1
ATOM 2058 C CA . LEU A 1 272 ? 9.770 -2.411 11.960 1.00 53.94 272 LEU A CA 1
ATOM 2059 C C . LEU A 1 272 ? 9.706 -3.810 11.351 1.00 53.94 272 LEU A C 1
ATOM 2061 O O . LEU A 1 272 ? 10.736 -4.352 10.958 1.00 53.94 272 LEU A O 1
ATOM 2065 N N . SER A 1 273 ? 8.510 -4.402 11.287 1.00 50.47 273 SER A N 1
ATOM 2066 C CA . SER A 1 273 ? 8.366 -5.804 10.923 1.00 50.47 273 SER A CA 1
ATOM 2067 C C . SER A 1 273 ? 8.575 -6.069 9.445 1.00 50.47 273 SER A C 1
ATOM 2069 O O . SER A 1 273 ? 8.864 -7.215 9.139 1.00 50.47 273 SER A O 1
ATOM 2071 N N . THR A 1 274 ? 8.473 -5.069 8.548 1.00 53.72 274 THR A N 1
ATOM 2072 C CA . THR A 1 274 ? 8.769 -5.201 7.098 1.00 53.72 274 THR A CA 1
ATOM 2073 C C . THR A 1 274 ? 8.332 -6.556 6.505 1.00 53.72 274 THR A C 1
ATOM 2075 O O . THR A 1 274 ? 8.964 -7.161 5.640 1.00 53.72 274 THR A O 1
ATOM 2078 N N . TRP A 1 275 ? 7.217 -7.078 7.001 1.00 63.34 275 TRP A N 1
ATOM 2079 C CA . TRP A 1 275 ? 6.735 -8.402 6.669 1.00 63.34 275 TRP A CA 1
ATOM 2080 C C . TRP A 1 275 ? 5.230 -8.398 6.793 1.00 63.34 275 TRP A C 1
ATOM 2082 O O . TRP A 1 275 ? 4.672 -7.873 7.758 1.00 63.34 275 TRP A O 1
ATOM 2092 N N . THR A 1 276 ? 4.576 -8.946 5.777 1.00 74.31 276 THR A N 1
ATOM 2093 C CA . THR A 1 276 ? 3.145 -9.198 5.816 1.00 74.31 276 THR A CA 1
ATOM 2094 C C . THR A 1 276 ? 2.900 -10.455 6.654 1.00 74.31 276 THR A C 1
ATOM 2096 O O . THR A 1 276 ? 3.254 -11.554 6.220 1.00 74.31 276 THR A O 1
ATOM 2099 N N . PRO A 1 277 ? 2.316 -10.311 7.857 1.00 76.50 277 PRO A N 1
ATOM 2100 C CA . PRO A 1 277 ? 2.324 -11.359 8.877 1.00 76.50 277 PRO A CA 1
ATOM 2101 C C . PRO A 1 277 ? 1.403 -12.544 8.558 1.00 76.50 277 PRO A C 1
ATOM 2103 O O . PRO A 1 277 ? 1.516 -13.607 9.161 1.00 76.50 277 PRO A O 1
ATOM 2106 N N . TYR A 1 278 ? 0.479 -12.352 7.622 1.00 83.56 278 TYR A N 1
ATOM 2107 C CA . TYR A 1 278 ? -0.411 -13.369 7.086 1.00 83.56 278 TYR A CA 1
ATOM 2108 C C . TYR A 1 278 ? -0.859 -12.955 5.684 1.00 83.56 278 TYR A C 1
ATOM 2110 O O . TYR A 1 278 ? -0.900 -11.768 5.355 1.00 83.56 278 TYR A O 1
ATOM 2118 N N . ALA A 1 279 ? -1.259 -13.926 4.872 1.00 86.75 279 ALA A N 1
ATOM 2119 C CA . ALA A 1 279 ? -1.943 -13.692 3.609 1.00 86.75 279 ALA A CA 1
ATOM 2120 C C . ALA A 1 279 ? -3.438 -13.963 3.801 1.00 86.75 279 ALA A C 1
ATOM 2122 O O . ALA A 1 279 ? -3.839 -15.102 4.027 1.00 86.75 279 ALA A O 1
ATOM 2123 N N . LYS A 1 280 ? -4.280 -12.927 3.727 1.00 86.19 280 LYS A N 1
ATOM 2124 C CA . LYS A 1 280 ? -5.737 -13.078 3.846 1.00 86.19 280 LYS A CA 1
ATOM 2125 C C . LYS A 1 280 ? -6.382 -13.071 2.468 1.00 86.19 280 LYS A C 1
ATOM 2127 O O . LYS A 1 280 ? -6.355 -12.048 1.786 1.00 86.19 280 LYS A O 1
ATOM 2132 N N . ALA A 1 281 ? -6.937 -14.204 2.050 1.00 85.31 281 ALA A N 1
ATOM 2133 C CA . ALA A 1 281 ? -7.678 -14.308 0.801 1.00 85.31 281 ALA A CA 1
ATOM 2134 C C . ALA A 1 281 ? -9.037 -13.614 0.961 1.00 85.31 281 ALA A C 1
ATOM 2136 O O . ALA A 1 281 ? -9.854 -14.002 1.792 1.00 85.31 281 ALA A O 1
ATOM 2137 N N . ALA A 1 282 ? -9.269 -12.572 0.171 1.00 78.62 282 ALA A N 1
ATOM 2138 C CA . ALA A 1 282 ? -10.501 -11.791 0.186 1.00 78.62 282 ALA A CA 1
ATOM 2139 C C . ALA A 1 282 ? -11.457 -12.173 -0.948 1.00 78.62 282 ALA A C 1
ATOM 2141 O O . ALA A 1 282 ? -12.664 -11.971 -0.833 1.00 78.62 282 ALA A O 1
ATOM 2142 N N . ALA A 1 283 ? -10.934 -12.717 -2.049 1.00 78.50 283 ALA A N 1
ATOM 2143 C CA . ALA A 1 283 ? -11.746 -13.171 -3.170 1.00 78.50 283 ALA A CA 1
ATOM 2144 C C . ALA A 1 283 ? -11.055 -14.328 -3.903 1.00 78.50 283 ALA A C 1
ATOM 2146 O O . ALA A 1 283 ? -9.843 -14.284 -4.115 1.00 78.50 283 ALA A O 1
ATOM 2147 N N . LEU A 1 284 ? -11.825 -15.353 -4.282 1.00 83.12 284 LEU A N 1
ATOM 2148 C CA . LEU A 1 284 ? -11.336 -16.560 -4.965 1.00 83.12 284 LEU A CA 1
ATOM 2149 C C . LEU A 1 284 ? -12.235 -16.943 -6.154 1.00 83.12 284 LEU A C 1
ATOM 2151 O O . LEU A 1 284 ? -13.458 -16.997 -6.013 1.00 83.12 284 LEU A O 1
ATOM 2155 N N . THR A 1 285 ? -11.644 -17.179 -7.328 1.00 84.00 285 THR A N 1
ATOM 2156 C CA . THR A 1 285 ? -12.326 -17.837 -8.454 1.00 84.00 285 THR A CA 1
ATOM 2157 C C . THR A 1 285 ? -12.343 -19.349 -8.226 1.00 84.00 285 THR A C 1
ATOM 2159 O O . THR A 1 285 ? -11.674 -19.868 -7.331 1.00 84.00 285 THR A O 1
ATOM 2162 N N . ALA A 1 286 ? -13.066 -20.099 -9.062 1.00 83.25 286 ALA A N 1
ATOM 2163 C CA . ALA A 1 286 ? -13.001 -21.561 -9.020 1.00 83.25 286 ALA A CA 1
ATOM 2164 C C . ALA A 1 286 ? -11.578 -22.096 -9.286 1.00 83.25 286 ALA A C 1
ATOM 2166 O O . ALA A 1 286 ? -11.208 -23.128 -8.731 1.00 83.25 286 ALA A O 1
ATOM 2167 N N . SER A 1 287 ? -10.784 -21.397 -10.109 1.00 83.69 287 SER A N 1
ATOM 2168 C CA . SER A 1 287 ? -9.373 -21.725 -10.343 1.00 83.69 287 SER A CA 1
ATOM 2169 C C . SER A 1 287 ? -8.534 -21.426 -9.099 1.00 83.69 287 SER A C 1
ATOM 2171 O O . SER A 1 287 ? -7.867 -22.316 -8.573 1.00 83.69 287 SER A O 1
ATOM 2173 N N . GLY A 1 288 ? -8.673 -20.219 -8.541 1.00 84.81 288 GLY A N 1
ATOM 2174 C CA . GLY A 1 288 ? -7.981 -19.816 -7.318 1.00 84.81 288 GLY A CA 1
ATOM 2175 C C . GLY A 1 288 ? -8.264 -20.730 -6.125 1.00 84.81 288 GLY A C 1
ATOM 2176 O O . GLY A 1 288 ? -7.345 -21.143 -5.421 1.00 84.81 288 GLY A O 1
ATOM 2177 N N . GLN A 1 289 ? -9.522 -21.141 -5.946 1.00 86.62 289 GLN A N 1
ATOM 2178 C CA . GLN A 1 289 ? -9.927 -22.073 -4.892 1.00 86.62 289 GLN A CA 1
ATOM 2179 C C . GLN A 1 289 ? -9.214 -23.431 -4.997 1.00 86.62 289 GLN A C 1
ATOM 2181 O O . GLN A 1 289 ? -8.864 -24.012 -3.971 1.00 86.62 289 GLN A O 1
ATOM 2186 N N . LYS A 1 290 ? -8.985 -23.939 -6.217 1.00 87.12 290 LYS A N 1
ATOM 2187 C CA . LYS A 1 290 ? -8.275 -25.211 -6.438 1.00 87.12 290 LYS A CA 1
ATOM 2188 C C . LYS A 1 290 ? -6.794 -25.127 -6.071 1.00 87.12 290 LYS A C 1
ATOM 2190 O O . LYS A 1 290 ? -6.227 -26.137 -5.672 1.00 87.12 290 LYS A O 1
ATOM 2195 N N . GLN A 1 291 ? -6.187 -23.945 -6.187 1.00 85.88 291 GLN A N 1
ATOM 2196 C CA . GLN A 1 291 ? -4.761 -23.733 -5.920 1.00 85.88 291 GLN A CA 1
ATOM 2197 C C . GLN A 1 291 ? -4.451 -23.400 -4.454 1.00 85.88 291 GLN A C 1
ATOM 2199 O O . GLN A 1 291 ? -3.292 -23.463 -4.049 1.00 85.88 291 GLN A O 1
ATOM 2204 N N . LEU A 1 292 ? -5.458 -23.090 -3.627 1.00 86.56 292 LEU A N 1
ATOM 2205 C CA . LEU A 1 292 ? -5.254 -22.745 -2.215 1.00 86.56 292 LEU A CA 1
ATOM 2206 C C . LEU A 1 292 ? -4.431 -23.766 -1.412 1.00 86.56 292 LEU A C 1
ATOM 2208 O O . LEU A 1 292 ? -3.548 -23.317 -0.684 1.00 86.56 292 LEU A O 1
ATOM 2212 N N . PRO A 1 293 ? -4.652 -25.093 -1.523 1.00 88.38 293 PRO A N 1
ATOM 2213 C CA . PRO A 1 293 ? -3.840 -26.064 -0.789 1.00 88.38 293 PRO A CA 1
ATOM 2214 C C . PRO A 1 293 ? -2.354 -25.971 -1.149 1.00 88.38 293 PRO A C 1
ATOM 2216 O O . PRO A 1 293 ? -1.505 -26.010 -0.266 1.00 88.38 293 PRO A O 1
ATOM 2219 N N . HIS A 1 294 ? -2.047 -25.770 -2.433 1.00 86.06 294 HIS A N 1
ATOM 2220 C CA . HIS A 1 294 ? -0.673 -25.629 -2.901 1.00 86.06 294 HIS A CA 1
ATOM 2221 C C . HIS A 1 294 ? -0.037 -24.318 -2.421 1.00 86.06 294 HIS A C 1
ATOM 2223 O O . HIS A 1 294 ? 1.106 -24.305 -1.974 1.00 86.06 294 HIS A O 1
ATOM 2229 N N . ILE A 1 295 ? -0.806 -23.223 -2.433 1.00 89.00 295 ILE A N 1
ATOM 2230 C CA . ILE A 1 295 ? -0.377 -21.938 -1.864 1.00 89.00 295 ILE A CA 1
ATOM 2231 C C . ILE A 1 295 ? -0.090 -22.070 -0.373 1.00 89.00 295 ILE A C 1
ATOM 2233 O O . ILE A 1 295 ? 0.906 -21.542 0.111 1.00 89.00 295 ILE A O 1
ATOM 2237 N N . GLN A 1 296 ? -0.940 -22.788 0.355 1.00 89.19 296 GLN A N 1
ATOM 2238 C CA . GLN A 1 296 ? -0.756 -23.017 1.780 1.00 89.19 296 GLN A CA 1
ATOM 2239 C C . GLN A 1 296 ? 0.488 -23.859 2.083 1.00 89.19 296 GLN A C 1
ATOM 2241 O O . GLN A 1 296 ? 1.141 -23.613 3.091 1.00 89.19 296 GLN A O 1
ATOM 2246 N N . GLU A 1 297 ? 0.806 -24.838 1.237 1.00 88.94 297 GLU A N 1
ATOM 2247 C CA . GLU A 1 297 ? 1.980 -25.699 1.396 1.00 88.94 297 GLU A CA 1
ATOM 2248 C C . GLU A 1 297 ? 3.293 -24.963 1.095 1.00 88.94 297 GLU A C 1
ATOM 2250 O O . GLU A 1 297 ? 4.282 -25.153 1.800 1.00 88.94 297 GLU A O 1
ATOM 2255 N N . ALA A 1 298 ? 3.309 -24.106 0.072 1.00 89.56 298 ALA A N 1
ATOM 2256 C CA . ALA A 1 298 ? 4.516 -23.392 -0.336 1.00 89.56 298 ALA A CA 1
ATOM 2257 C C . ALA A 1 298 ? 4.788 -22.117 0.479 1.00 89.56 298 ALA A C 1
ATOM 2259 O O . ALA A 1 298 ? 5.943 -21.718 0.634 1.00 89.56 298 ALA A O 1
ATOM 2260 N N . SER A 1 299 ? 3.743 -21.449 0.976 1.00 89.25 299 SER A N 1
ATOM 2261 C CA . SER A 1 299 ? 3.883 -20.130 1.589 1.00 89.25 299 SER A CA 1
ATOM 2262 C C . SER A 1 299 ? 4.645 -20.167 2.915 1.00 89.25 299 SER A C 1
ATOM 2264 O O . SER A 1 299 ? 4.402 -20.992 3.790 1.00 89.25 299 SER A O 1
ATOM 2266 N N . TRP A 1 300 ? 5.531 -19.189 3.101 1.00 87.38 300 TRP A N 1
ATOM 2267 C CA . TRP A 1 300 ? 6.232 -18.938 4.364 1.00 87.38 300 TRP A CA 1
ATOM 2268 C C . TRP A 1 300 ? 5.400 -18.135 5.368 1.00 87.38 300 TRP A C 1
ATOM 2270 O O . TRP A 1 300 ? 5.858 -17.885 6.481 1.00 87.38 300 TRP A O 1
ATOM 2280 N N . THR A 1 301 ? 4.205 -17.681 4.982 1.00 84.56 301 THR A N 1
ATOM 2281 C CA . THR A 1 301 ? 3.304 -16.922 5.850 1.00 84.56 301 THR A CA 1
ATOM 2282 C C . THR A 1 301 ? 1.997 -17.673 6.064 1.00 84.56 301 THR A C 1
ATOM 2284 O O . THR A 1 301 ? 1.606 -18.537 5.280 1.00 84.56 301 THR A O 1
ATOM 2287 N N . THR A 1 302 ? 1.295 -17.346 7.147 1.00 85.88 302 THR A N 1
ATOM 2288 C CA . THR A 1 302 ? 0.025 -18.004 7.455 1.00 85.88 302 THR A CA 1
ATOM 2289 C C . THR A 1 302 ? -1.047 -17.560 6.465 1.00 85.88 302 THR A C 1
ATOM 2291 O O . THR A 1 302 ? -1.347 -16.373 6.347 1.00 85.88 302 THR A O 1
ATOM 2294 N N . LEU A 1 303 ? -1.666 -18.523 5.785 1.00 87.12 303 LEU A N 1
ATOM 2295 C CA . LEU A 1 303 ? -2.813 -18.286 4.915 1.00 87.12 303 LEU A CA 1
ATOM 2296 C C . LEU A 1 303 ? -4.121 -18.280 5.726 1.00 87.12 303 LEU A C 1
ATOM 2298 O O . LEU A 1 303 ? -4.427 -19.239 6.449 1.00 87.12 303 LEU A O 1
ATOM 2302 N N . LEU A 1 304 ? -4.894 -17.203 5.583 1.00 85.06 304 LEU A N 1
ATOM 2303 C CA . LEU A 1 304 ? -6.229 -17.020 6.153 1.00 85.06 304 LEU A CA 1
ATOM 2304 C C . LEU A 1 304 ? -7.251 -16.999 5.015 1.00 85.06 304 LEU A C 1
ATOM 2306 O O . LEU A 1 304 ? -7.202 -16.121 4.153 1.00 85.06 304 LEU A O 1
ATOM 2310 N N . THR A 1 305 ? -8.172 -17.960 5.001 1.00 76.12 305 THR A N 1
ATOM 2311 C CA . THR A 1 305 ? -9.208 -18.063 3.957 1.00 76.12 305 THR A CA 1
ATOM 2312 C C . THR A 1 305 ? -10.574 -17.604 4.445 1.00 76.12 305 THR A C 1
ATOM 2314 O O . THR A 1 305 ? -11.389 -17.123 3.662 1.00 76.12 305 THR A O 1
ATOM 2317 N N . ARG A 1 306 ? -10.810 -17.704 5.753 1.00 68.62 306 ARG A N 1
ATOM 2318 C CA . ARG A 1 306 ? -11.986 -17.192 6.450 1.00 68.62 306 ARG A CA 1
ATOM 2319 C C . ARG A 1 306 ? -11.552 -16.270 7.576 1.00 68.62 306 ARG A C 1
ATOM 2321 O O . ARG A 1 306 ? -10.449 -16.377 8.106 1.00 68.62 306 ARG A O 1
ATOM 2328 N N . THR A 1 307 ? -12.450 -15.378 7.972 1.00 62.56 307 THR A N 1
ATOM 2329 C CA . THR A 1 307 ? -12.246 -14.501 9.132 1.00 62.56 307 THR A CA 1
ATOM 2330 C C . THR A 1 307 ? -12.113 -15.305 10.429 1.00 62.56 307 THR A C 1
ATOM 2332 O O . THR A 1 307 ? -11.362 -14.916 11.315 1.00 62.56 307 THR A O 1
ATOM 2335 N N . GLU A 1 308 ? -12.801 -16.447 10.513 1.00 62.72 308 GLU A N 1
ATOM 2336 C CA . GLU A 1 308 ? -12.776 -17.372 11.655 1.00 62.72 308 GLU A CA 1
ATOM 2337 C C . GLU A 1 308 ? -11.432 -18.109 11.779 1.00 62.72 308 GLU A C 1
ATOM 2339 O O . GLU A 1 308 ? -10.925 -18.249 12.890 1.00 62.72 308 GLU A O 1
ATOM 2344 N N . ASP A 1 309 ? -10.784 -18.445 10.651 1.00 64.69 309 ASP A N 1
ATOM 2345 C CA . ASP A 1 309 ? -9.459 -19.092 10.631 1.00 64.69 309 ASP A CA 1
ATOM 2346 C C . ASP A 1 309 ? -8.412 -18.284 11.410 1.00 64.69 309 ASP A C 1
ATOM 2348 O O . ASP A 1 309 ? -7.452 -18.839 11.944 1.00 64.69 309 ASP A O 1
ATOM 2352 N N . GLY A 1 310 ? -8.573 -16.957 11.438 1.00 60.41 310 GLY A N 1
ATOM 2353 C CA . GLY A 1 310 ? -7.681 -16.057 12.153 1.00 60.41 310 GLY A CA 1
ATOM 2354 C C . GLY A 1 310 ? -7.693 -16.292 13.663 1.00 60.41 310 GLY A C 1
ATOM 2355 O O . GLY A 1 310 ? -6.630 -16.302 14.277 1.00 60.41 310 GLY A O 1
ATOM 2356 N N . TRP A 1 311 ? -8.868 -16.532 14.249 1.00 64.19 311 TRP A N 1
ATOM 2357 C CA . TRP A 1 311 ? -9.025 -16.744 15.691 1.00 64.19 311 TRP A C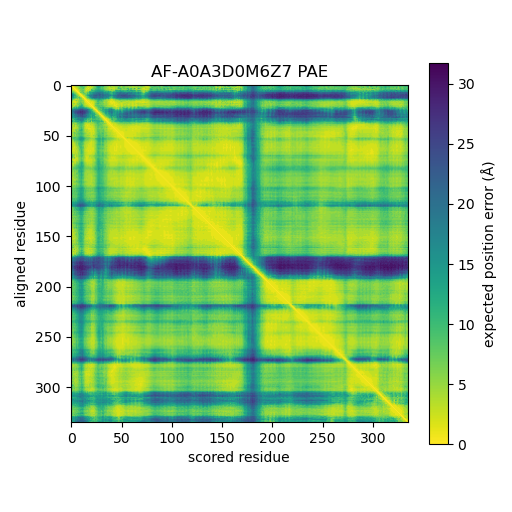A 1
ATOM 2358 C C . TRP A 1 311 ? -8.543 -18.128 16.120 1.00 64.19 311 TRP A C 1
ATOM 2360 O O . TRP A 1 311 ? -7.850 -18.252 17.128 1.00 64.19 311 TRP A O 1
ATOM 2370 N N . ASP A 1 312 ? -8.816 -19.155 15.316 1.00 66.56 312 ASP A N 1
ATOM 2371 C CA . ASP A 1 312 ? -8.351 -20.516 15.603 1.00 66.56 312 ASP A CA 1
ATOM 2372 C C . ASP A 1 312 ? -6.823 -20.624 15.499 1.00 66.56 312 ASP A C 1
ATOM 2374 O O . ASP A 1 312 ? -6.176 -21.330 16.276 1.00 66.56 312 ASP A O 1
ATOM 2378 N N . LYS A 1 313 ? -6.219 -19.874 14.567 1.00 67.25 313 LYS A N 1
ATOM 2379 C CA . LYS A 1 313 ? -4.763 -19.823 14.381 1.00 67.25 313 LYS A CA 1
ATOM 2380 C C . LYS A 1 313 ? -4.072 -18.766 15.246 1.00 67.25 313 LYS A C 1
ATOM 2382 O O . LYS A 1 313 ? -2.846 -18.791 15.320 1.00 67.25 313 LYS A O 1
ATOM 2387 N N . MET A 1 314 ? -4.803 -17.881 15.937 1.00 65.31 314 MET A N 1
ATOM 2388 C CA . MET A 1 314 ? -4.223 -16.775 16.722 1.00 65.31 314 MET A CA 1
ATOM 2389 C C . MET A 1 314 ? -3.217 -17.263 17.761 1.00 65.31 314 MET A C 1
ATOM 2391 O O . MET A 1 314 ? -2.188 -16.627 17.954 1.00 65.31 314 MET A O 1
ATOM 2395 N N . ASN A 1 315 ? -3.468 -18.412 18.392 1.00 62.81 315 ASN A N 1
ATOM 2396 C CA . ASN A 1 315 ? -2.578 -18.973 19.413 1.00 62.81 315 ASN A CA 1
ATOM 2397 C C . ASN A 1 315 ? -1.200 -19.394 18.874 1.00 62.81 315 ASN A C 1
ATOM 2399 O O . ASN A 1 315 ? -0.269 -19.550 19.658 1.00 62.81 315 ASN A O 1
ATOM 2403 N N . LEU A 1 316 ? -1.067 -19.563 17.556 1.00 64.75 316 LEU A N 1
ATOM 2404 C CA . LEU A 1 316 ? 0.178 -19.942 16.884 1.00 64.75 316 LEU A CA 1
ATOM 2405 C C . LEU A 1 316 ? 0.962 -18.728 16.366 1.00 64.75 316 LEU A C 1
ATOM 2407 O O . LEU A 1 316 ? 2.064 -18.888 15.847 1.00 64.75 316 LEU A O 1
ATOM 2411 N N . LEU A 1 317 ? 0.393 -17.526 16.479 1.00 71.06 317 LEU A N 1
ATOM 2412 C CA . LEU A 1 317 ? 0.966 -16.292 15.957 1.00 71.06 317 LEU A CA 1
ATOM 2413 C C . LEU A 1 317 ? 1.680 -15.511 17.070 1.00 71.06 317 LEU A C 1
ATOM 2415 O O . LEU A 1 317 ? 1.285 -15.548 18.236 1.00 71.06 317 LEU A O 1
ATOM 2419 N N . ASP A 1 318 ? 2.730 -14.782 16.698 1.00 75.38 318 ASP A N 1
ATOM 2420 C CA . ASP A 1 318 ? 3.393 -13.816 17.579 1.00 75.38 318 ASP A CA 1
ATOM 2421 C C . ASP A 1 318 ? 2.403 -12.706 17.993 1.00 75.38 318 ASP A C 1
ATOM 2423 O O . ASP A 1 318 ? 1.480 -12.362 17.247 1.00 75.38 318 ASP A O 1
ATOM 2427 N N . ASP A 1 319 ? 2.580 -12.131 19.181 1.00 75.94 319 ASP A N 1
ATOM 2428 C CA . ASP A 1 319 ? 1.705 -11.088 19.729 1.00 75.94 319 ASP A CA 1
ATOM 2429 C C . ASP A 1 319 ? 1.593 -9.856 18.817 1.00 75.94 319 ASP A C 1
ATOM 2431 O O . ASP A 1 319 ? 0.528 -9.239 18.720 1.00 75.94 319 ASP A O 1
ATOM 2435 N N . SER A 1 320 ? 2.652 -9.540 18.069 1.00 75.31 320 SER A N 1
ATOM 2436 C CA . SER A 1 320 ? 2.635 -8.502 17.034 1.00 75.31 320 SER A CA 1
ATOM 2437 C C . SER A 1 320 ? 1.629 -8.800 15.917 1.00 75.31 320 SER A C 1
ATOM 2439 O O . SER A 1 320 ? 0.905 -7.907 15.471 1.00 75.31 320 SER A O 1
ATOM 2441 N N . VAL A 1 321 ? 1.533 -10.060 15.493 1.00 78.19 321 VAL A N 1
ATOM 2442 C CA . VAL A 1 321 ? 0.613 -10.518 14.450 1.00 78.19 321 VAL A CA 1
ATOM 2443 C C . VAL A 1 321 ? -0.819 -10.570 14.967 1.00 78.19 321 VAL A C 1
ATOM 2445 O O . VAL A 1 321 ? -1.725 -10.104 14.274 1.00 78.19 321 VAL A O 1
ATOM 2448 N N . LYS A 1 322 ? -1.024 -11.073 16.192 1.00 79.50 322 LYS A N 1
ATOM 2449 C CA . LYS A 1 322 ? -2.337 -11.075 16.860 1.00 79.50 322 LYS A CA 1
ATOM 2450 C C . LYS A 1 322 ? -2.915 -9.667 16.923 1.00 79.50 322 LYS A C 1
ATOM 2452 O O . LYS A 1 322 ? -4.033 -9.436 16.478 1.00 79.50 322 LYS A O 1
ATOM 2457 N N . MET A 1 323 ? -2.108 -8.710 17.374 1.00 80.75 323 MET A N 1
ATOM 2458 C CA . MET A 1 323 ? -2.494 -7.304 17.462 1.00 80.75 323 MET A CA 1
ATOM 2459 C C . MET A 1 323 ? -2.920 -6.728 16.099 1.00 80.75 323 MET A C 1
ATOM 2461 O O . MET A 1 323 ? -3.880 -5.960 16.026 1.00 80.75 323 MET A O 1
ATOM 2465 N N . ILE A 1 324 ? -2.222 -7.069 15.009 1.00 81.69 324 ILE A N 1
ATOM 2466 C CA . ILE A 1 324 ? -2.581 -6.612 13.655 1.00 81.69 324 ILE A CA 1
ATOM 2467 C C . ILE A 1 324 ? -3.886 -7.270 13.188 1.00 81.69 324 ILE A C 1
ATOM 2469 O O . ILE A 1 324 ? -4.763 -6.592 12.657 1.00 81.69 324 ILE A O 1
ATOM 2473 N N . LEU A 1 325 ? -4.035 -8.578 13.398 1.00 80.69 325 LEU A N 1
ATOM 2474 C CA . LEU A 1 325 ? -5.222 -9.336 13.002 1.00 80.69 325 LEU A CA 1
ATOM 2475 C C . LEU A 1 325 ? -6.485 -8.898 13.760 1.00 80.69 325 LEU A C 1
ATOM 2477 O O . LEU A 1 325 ? -7.563 -8.809 13.169 1.00 80.69 325 LEU A O 1
ATOM 2481 N N . GLU A 1 326 ? -6.353 -8.570 15.045 1.00 80.50 326 GLU A N 1
ATOM 2482 C CA . GLU A 1 326 ? -7.427 -7.968 15.834 1.00 80.50 326 GLU A CA 1
ATOM 2483 C C . GLU A 1 326 ? -7.898 -6.662 15.194 1.00 80.50 326 GLU A C 1
ATOM 2485 O O . GLU A 1 326 ? -9.099 -6.475 15.001 1.00 80.50 326 GLU A O 1
ATOM 2490 N N . LYS A 1 327 ? -6.976 -5.772 14.799 1.00 81.00 327 LYS A N 1
ATOM 2491 C CA . LYS A 1 327 ? -7.335 -4.505 14.140 1.00 81.00 327 LYS A CA 1
ATOM 2492 C C . LYS A 1 327 ? -8.070 -4.736 12.829 1.00 81.00 327 LYS A C 1
ATOM 2494 O O . LYS A 1 327 ? -9.124 -4.145 12.624 1.00 81.00 327 LYS A O 1
ATOM 2499 N N . ASP A 1 328 ? -7.576 -5.636 11.993 1.00 76.75 328 ASP A N 1
ATOM 2500 C CA . ASP A 1 328 ? -8.236 -5.999 10.740 1.00 76.75 328 ASP A CA 1
ATOM 2501 C C . ASP A 1 328 ? -9.649 -6.556 10.957 1.00 76.75 328 ASP A C 1
ATOM 2503 O O . ASP A 1 328 ? -10.567 -6.258 10.192 1.00 76.75 328 ASP A O 1
ATOM 2507 N N . THR A 1 329 ? -9.845 -7.335 12.020 1.00 74.69 329 THR A N 1
ATOM 2508 C CA . THR A 1 329 ? -11.146 -7.922 12.349 1.00 74.69 329 THR A CA 1
ATOM 2509 C C . THR A 1 329 ? -12.105 -6.869 12.896 1.00 74.69 329 THR A C 1
ATOM 2511 O O . THR A 1 329 ? -13.193 -6.700 12.353 1.00 74.69 329 THR A O 1
ATOM 2514 N N . TYR A 1 330 ? -11.709 -6.106 13.917 1.00 69.94 330 TYR A N 1
ATOM 2515 C CA . TYR A 1 330 ? -12.570 -5.095 14.538 1.00 69.94 330 TYR A CA 1
ATOM 2516 C C . TYR A 1 330 ? -12.912 -3.944 13.592 1.00 69.94 330 TYR A C 1
ATOM 2518 O O . TYR A 1 330 ? -14.048 -3.472 13.579 1.00 69.94 330 TYR A O 1
ATOM 2526 N N . SER A 1 331 ? -11.955 -3.498 12.779 1.00 66.50 331 SER A N 1
ATOM 2527 C CA . SER A 1 331 ? -12.188 -2.399 11.847 1.00 66.50 331 SER A CA 1
ATOM 2528 C C . SER A 1 331 ? -13.065 -2.800 10.666 1.00 66.50 331 SER A C 1
ATOM 2530 O O . SER A 1 331 ? -13.781 -1.942 10.171 1.00 66.50 331 SER A O 1
ATOM 2532 N N . SER A 1 332 ? -13.111 -4.080 10.277 1.00 59.03 332 SER A N 1
ATOM 2533 C CA . SER A 1 332 ? -14.061 -4.560 9.256 1.00 59.03 332 SER A CA 1
ATOM 2534 C C . SER A 1 332 ? -15.539 -4.450 9.666 1.00 59.03 332 SER A C 1
ATOM 2536 O O . SER A 1 332 ? -16.419 -4.555 8.817 1.00 59.03 332 SER A O 1
ATOM 2538 N N . PHE A 1 333 ? -15.818 -4.224 10.958 1.00 52.03 333 PHE A N 1
ATOM 2539 C CA . PHE A 1 333 ? -17.157 -3.911 11.470 1.00 52.03 333 PHE A CA 1
ATOM 2540 C C . PHE A 1 333 ? -17.423 -2.403 11.597 1.00 52.03 333 PHE A C 1
ATOM 2542 O O . PHE A 1 333 ? -18.569 -2.004 11.792 1.00 52.03 333 PHE A O 1
ATOM 2549 N N . GLN A 1 334 ? -16.377 -1.572 11.547 1.00 55.94 334 GLN A N 1
ATOM 2550 C CA . GLN A 1 334 ? -16.459 -0.119 11.739 1.00 55.94 334 GLN A CA 1
ATOM 2551 C C . GLN A 1 334 ? -16.328 0.676 10.434 1.00 55.94 334 GLN A C 1
ATOM 2553 O O . GLN A 1 334 ? -16.833 1.794 10.379 1.00 55.94 334 GLN A O 1
ATOM 2558 N N . LEU A 1 335 ? -15.633 0.127 9.432 1.00 55.12 335 LEU A N 1
ATOM 2559 C CA . LEU A 1 335 ? -15.340 0.711 8.117 1.00 55.12 335 LEU A CA 1
ATOM 2560 C C . LEU A 1 335 ? -16.018 -0.107 7.014 1.00 55.12 335 LEU A C 1
ATOM 2562 O O . LEU A 1 335 ? -16.555 0.529 6.082 1.00 55.12 335 LEU A O 1
#

Mean predicted aligned error: 9.0 Å

Secondary structure (DSSP, 8-state):
-EEEEE--SSTTPPPEEEEEE-TTS-SSS-TTTSTTTTT-SEEEEPPHHHHHT-HHHHHHHHHHHHHHTS---EEEEEE--TTS-HHHHHHHHHHHHHHHHH--HHHHHHHHHHHHH-TT-HHHHHHHHHTTTSTTHHHHHTSHHHHHHHHHHHHHHHHT--SPEEEEE--THHHHHTTSSS----TTHHHHSS-HHHHHHHHHTS-HHHHHHHHHHH-SS-HHHHHHHHHHHHTT-HHHHHHHHTT-HHHHHHHHHHHHT--HHHHHHHHHH-S-SEEEEEEE-HHHHHHHHHHHHH-SSEEESSHHHHHHHGGGS-HHHHHHHHHHHHHTTT-

pLDDT: mean 78.62, std 16.37, range [27.36, 95.75]

Nearest PDB structures (foldseek):
  5y0r-assembly1_A  TM=7.305E-01  e=8.154E-09  Thermotoga maritima
  5y0t-assembly2_D  TM=7.299E-01  e=1.481E-08  Thermotoga maritima
  5y0t-assembly1_A  TM=7.260E-01  e=2.099E-08  Thermotoga maritima
  5y0o-assembly1_B  TM=6.288E-01  e=7.937E-07  Bacillus subtilis

Solvent-accessible surface area (backbone atoms only — not comparable to full-atom values): 18371 Å² total; per-residue (Å²): 109,49,38,30,35,24,71,55,95,53,93,90,55,72,75,41,28,38,16,37,38,62,44,81,63,73,96,70,94,49,57,71,76,32,81,74,33,53,87,36,27,29,29,31,36,41,56,40,63,39,46,45,66,36,70,69,46,31,40,40,36,47,55,35,38,49,59,33,36,63,54,54,61,33,37,46,34,57,31,64,36,85,88,48,60,56,69,60,38,52,54,43,42,52,54,44,10,52,50,64,54,67,60,51,70,73,44,55,51,41,28,50,55,32,35,72,74,43,71,89,38,67,60,54,19,45,15,60,33,39,26,89,79,39,77,68,35,21,68,45,32,62,35,70,57,33,38,50,41,25,48,40,46,24,36,36,63,75,67,68,52,85,56,48,78,45,76,43,73,59,61,70,73,63,54,61,69,40,68,81,46,89,66,82,68,60,100,61,45,81,73,68,72,55,63,56,59,74,57,41,48,68,59,74,65,44,54,70,70,56,36,52,51,51,50,57,46,36,49,78,80,53,65,70,60,51,52,57,49,52,51,27,58,77,65,72,34,56,71,59,53,45,60,49,28,74,76,32,63,69,55,34,31,49,52,51,28,55,65,58,66,43,31,33,65,56,45,46,53,54,65,72,54,75,52,41,74,48,46,34,50,73,42,68,36,81,68,29,58,69,44,45,68,58,45,57,69,51,22,81,38,52,72,29,76,46,82,65,50,50,65,77,47,36,85,80,46,56,69,74,46,41,57,51,52,50,47,46,56,60,32,68,78,74,109

Sequence (335 aa):
PVKASCTPSSPGTDELMIGVVPGLISPQGRLFTHPQVKGCDIAFTLPLVCTLSGFSTAAFSAVSLLRSLHLVDRILLPVDPMGMDPDKACSLLVQAGYFLFTWPMPFQQSLKDNLASDPSSYIKAQAAAVEPFVPGAGKLLSKPVNALAAEVLKVEKQLYCLIPVEFIPINKEAEVESKTGPGHPAPDSSLTDLDLYALLTPVFSLSKEDFDRRLENTAGGYGVLIQSIQEAYRNNSLKDLCRKAQKDLELRLFLLRLIAGISRGNSFICGLSTWTPYAKAAALTASGQKQLPHIQEASWTTLLTRTEDGWDKMNLLDDSVKMILEKDTYSSFQL